Protein AF-X0GZZ3-F1 (afdb_monomer)

Organism: NCBI:txid1089457

Structure (mmCIF, N/CA/C/O backbone):
data_AF-X0GZZ3-F1
#
_entry.id   AF-X0GZZ3-F1
#
loop_
_atom_site.group_PDB
_atom_site.id
_atom_site.type_symbol
_atom_site.label_atom_id
_atom_site.label_alt_id
_atom_site.label_comp_id
_atom_site.label_asym_id
_atom_site.label_entity_id
_atom_site.label_seq_id
_atom_site.pdbx_PDB_ins_code
_atom_site.Cartn_x
_atom_site.Cartn_y
_atom_site.Cartn_z
_atom_site.occupancy
_atom_site.B_iso_or_equiv
_atom_site.auth_seq_id
_atom_site.auth_comp_id
_atom_site.auth_asym_id
_atom_site.auth_atom_id
_atom_site.pdbx_PDB_model_num
ATOM 1 N N . MET A 1 1 ? -25.537 -14.355 113.713 1.00 42.81 1 MET A N 1
ATOM 2 C CA . MET A 1 1 ? -25.534 -15.004 115.035 1.00 42.81 1 MET A CA 1
ATOM 3 C C . MET A 1 1 ? -24.75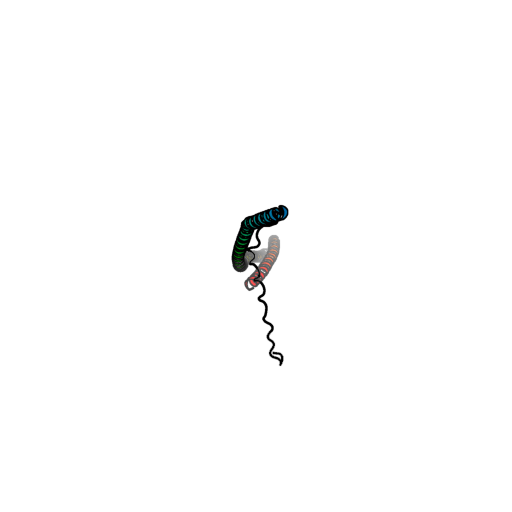0 -14.135 115.992 1.00 42.81 1 MET A C 1
ATOM 5 O O . MET A 1 1 ? -23.536 -14.033 115.887 1.00 42.81 1 MET A O 1
ATOM 9 N N . ASP A 1 2 ? -25.472 -13.486 116.880 1.00 47.78 2 ASP A N 1
ATOM 10 C CA . ASP A 1 2 ? -25.037 -12.815 118.091 1.00 47.78 2 ASP A CA 1
ATOM 11 C C . ASP A 1 2 ? -25.123 -13.797 119.275 1.00 47.78 2 ASP A C 1
ATOM 13 O O . ASP A 1 2 ? -25.958 -14.703 119.314 1.00 47.78 2 ASP A O 1
ATOM 17 N N . ARG A 1 3 ? -24.192 -13.658 120.225 1.00 54.25 3 ARG A N 1
ATOM 18 C CA . ARG A 1 3 ? -23.828 -14.652 121.258 1.00 54.25 3 ARG A CA 1
ATOM 19 C C . ARG A 1 3 ? -24.878 -14.851 122.371 1.00 54.25 3 ARG A C 1
ATOM 21 O O . ARG A 1 3 ? -24.562 -15.461 123.385 1.00 54.25 3 ARG A O 1
ATOM 28 N N . ALA A 1 4 ? -26.097 -14.344 122.187 1.00 60.41 4 ALA A N 1
ATOM 29 C CA . ALA A 1 4 ? -27.185 -14.372 123.167 1.00 60.41 4 ALA A CA 1
ATOM 30 C C . ALA A 1 4 ? -28.536 -14.851 122.598 1.00 60.41 4 ALA A C 1
ATOM 32 O O . ALA A 1 4 ? -29.562 -14.623 123.225 1.00 60.41 4 ALA A O 1
ATOM 33 N N . GLY A 1 5 ? -28.559 -15.515 121.435 1.00 61.00 5 GLY A N 1
ATOM 34 C CA . GLY A 1 5 ? -29.672 -16.398 121.048 1.00 61.00 5 GLY A CA 1
ATOM 35 C C . GLY A 1 5 ? -31.087 -15.795 121.021 1.00 61.00 5 GLY A C 1
ATOM 36 O O . GLY A 1 5 ? -32.052 -16.552 12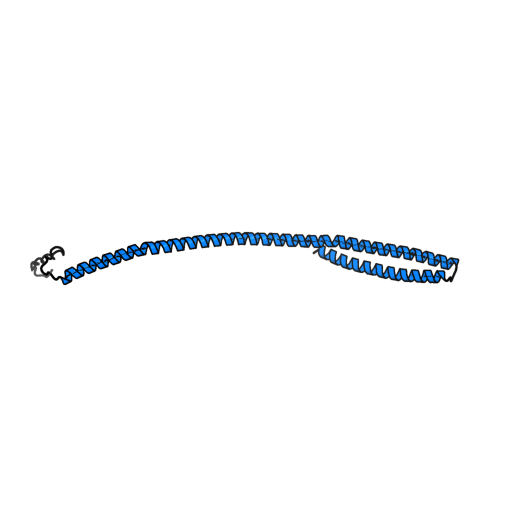1.085 1.00 61.00 5 GLY A O 1
ATOM 37 N N . ASN A 1 6 ? -31.243 -14.473 120.904 1.00 53.16 6 ASN A N 1
ATOM 38 C CA . ASN A 1 6 ? -32.553 -13.828 120.845 1.00 53.16 6 ASN A CA 1
ATOM 39 C C . ASN A 1 6 ? -32.989 -13.634 119.390 1.00 53.16 6 ASN A C 1
ATOM 41 O O . ASN A 1 6 ? -32.677 -12.640 118.739 1.00 53.16 6 ASN A O 1
ATOM 45 N N . THR A 1 7 ? -33.748 -14.605 118.888 1.00 57.91 7 THR A N 1
ATOM 46 C CA . THR A 1 7 ? -34.426 -14.515 117.591 1.00 57.91 7 THR A CA 1
ATOM 47 C C . THR A 1 7 ? -35.695 -13.679 117.769 1.00 57.91 7 THR A C 1
ATOM 49 O O . THR A 1 7 ? -36.705 -14.183 118.256 1.00 57.91 7 THR A O 1
ATOM 52 N N . LEU A 1 8 ? -35.669 -12.394 117.405 1.00 60.94 8 LEU A N 1
ATOM 53 C CA . LEU A 1 8 ? -36.906 -11.622 117.246 1.00 60.94 8 LEU A CA 1
ATOM 54 C C . LEU A 1 8 ? -37.687 -12.209 116.054 1.00 60.94 8 LEU A C 1
ATOM 56 O O . LEU A 1 8 ? -37.119 -12.295 114.961 1.00 60.94 8 LEU A O 1
ATOM 60 N N . PRO A 1 9 ? -38.957 -12.628 116.213 1.00 61.19 9 PRO A N 1
ATOM 61 C CA . PRO A 1 9 ? -39.733 -13.152 115.099 1.00 61.19 9 PRO A CA 1
ATOM 62 C C . PRO A 1 9 ? -39.933 -12.053 114.054 1.00 61.19 9 PRO A C 1
ATOM 64 O O . PRO A 1 9 ? -40.498 -10.991 114.328 1.00 61.19 9 PRO A O 1
ATOM 67 N N . ILE A 1 10 ? -39.447 -12.326 112.844 1.00 59.44 10 ILE A N 1
ATOM 68 C CA . ILE A 1 10 ? -39.708 -11.545 111.639 1.00 59.44 10 ILE A CA 1
ATOM 69 C C . ILE A 1 10 ? -41.228 -11.515 111.468 1.00 59.44 10 ILE A C 1
ATOM 71 O O . ILE A 1 10 ? -41.834 -12.524 111.116 1.00 59.44 10 ILE A O 1
ATOM 75 N N . ARG A 1 11 ? -41.865 -10.372 111.745 1.00 57.09 11 ARG A N 1
ATOM 76 C CA . ARG A 1 11 ? -43.251 -10.165 111.322 1.00 57.09 11 ARG A CA 1
ATOM 77 C C . ARG A 1 11 ? -43.266 -10.248 109.802 1.00 57.09 11 ARG A C 1
ATOM 79 O O . ARG A 1 11 ? -42.542 -9.503 109.139 1.00 57.09 11 ARG A O 1
ATOM 86 N N . GLU A 1 12 ? -44.054 -11.180 109.277 1.00 53.66 12 GLU A N 1
ATOM 87 C CA . GLU A 1 12 ? -44.289 -11.336 107.848 1.00 53.66 12 GLU A CA 1
ATOM 88 C C . GLU A 1 12 ? -44.579 -9.970 107.217 1.00 53.66 12 GLU A C 1
ATOM 90 O O . GLU A 1 12 ? -45.452 -9.218 107.662 1.00 53.66 12 GLU A O 1
ATOM 95 N N . ARG A 1 13 ? -43.813 -9.629 106.176 1.00 59.03 13 ARG A N 1
ATOM 96 C CA . ARG A 1 13 ? -44.155 -8.507 105.303 1.00 59.03 13 ARG A CA 1
ATOM 97 C C . ARG A 1 13 ? -45.524 -8.809 104.686 1.00 59.03 13 ARG A C 1
ATOM 99 O O . ARG A 1 13 ? -45.681 -9.897 104.132 1.00 59.03 13 ARG A O 1
ATOM 106 N N . PRO A 1 14 ? -46.479 -7.863 104.704 1.00 62.91 14 PRO A N 1
ATOM 107 C CA . PRO A 1 14 ? -47.721 -8.026 103.964 1.00 62.91 14 PRO A CA 1
ATOM 108 C C . PRO A 1 14 ? -47.401 -8.326 102.492 1.00 62.91 14 PRO A C 1
ATOM 110 O O . PRO A 1 14 ? -46.508 -7.674 101.935 1.00 62.91 14 PRO A O 1
ATOM 113 N N . PRO A 1 15 ? -48.091 -9.282 10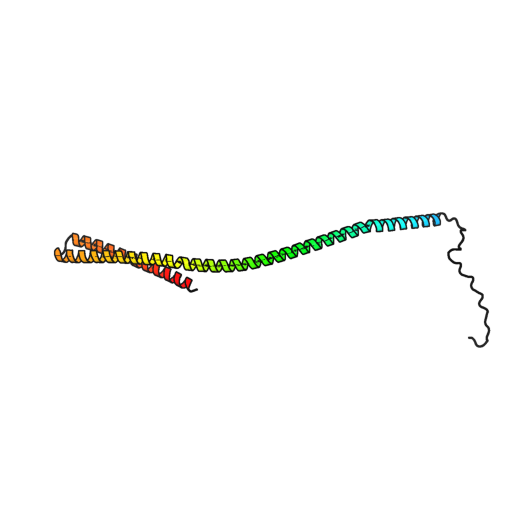1.848 1.00 66.88 15 PRO A N 1
ATOM 114 C CA . PRO A 1 15 ? -47.835 -9.603 100.455 1.00 66.88 15 PRO A CA 1
ATOM 115 C C . PRO A 1 15 ? -48.030 -8.352 99.594 1.00 66.88 15 PRO A C 1
ATOM 117 O O . PRO A 1 15 ? -49.055 -7.668 99.667 1.00 66.88 15 PRO A O 1
ATOM 120 N N . LEU A 1 16 ? -47.021 -8.045 98.776 1.00 58.38 16 LEU A N 1
ATOM 121 C CA . LEU A 1 16 ? -47.128 -7.051 97.716 1.00 58.38 16 LEU A CA 1
ATOM 122 C C . LEU A 1 16 ? -48.272 -7.485 96.799 1.00 58.38 16 LEU A C 1
ATOM 124 O O . LEU A 1 16 ? -48.159 -8.480 96.087 1.00 58.38 16 LEU A O 1
ATOM 128 N N . LYS A 1 17 ? -49.391 -6.756 96.854 1.00 52.81 17 LYS A N 1
ATOM 129 C CA . LYS A 1 17 ? -50.530 -6.977 95.961 1.00 52.81 17 LYS A CA 1
ATOM 130 C C . LYS A 1 17 ? -50.029 -6.966 94.515 1.00 52.81 17 LYS A C 1
ATOM 132 O O . LYS A 1 17 ? -49.386 -6.003 94.091 1.00 52.81 17 LYS A O 1
ATOM 137 N N . SER A 1 18 ? -50.344 -8.028 93.779 1.00 51.22 18 SER A N 1
ATOM 138 C CA . SER A 1 18 ? -50.175 -8.099 92.332 1.00 51.22 18 SER A CA 1
ATOM 139 C C . SER A 1 18 ? -50.918 -6.934 91.657 1.00 51.22 18 SER A C 1
ATOM 141 O O . SER A 1 18 ? -51.941 -6.465 92.172 1.00 51.22 18 SER A O 1
ATOM 143 N N . PRO A 1 19 ? -50.413 -6.430 90.516 1.00 56.97 19 PRO A N 1
ATOM 144 C CA . PRO A 1 19 ? -50.947 -5.233 89.862 1.00 56.97 19 PRO A CA 1
ATOM 145 C C . PRO A 1 19 ? -52.416 -5.358 89.420 1.00 56.97 19 PRO A C 1
ATOM 147 O O . PRO A 1 19 ? -53.047 -4.341 89.150 1.00 56.97 19 PRO A O 1
ATOM 150 N N . GLU A 1 20 ? -52.979 -6.566 89.403 1.00 52.75 20 GLU A N 1
ATOM 151 C CA . GLU A 1 20 ? -54.362 -6.854 89.003 1.00 52.75 20 GLU A CA 1
ATOM 152 C C . GLU A 1 20 ? -55.418 -6.560 90.083 1.00 52.75 20 GLU A C 1
ATOM 154 O O . GLU A 1 20 ? -56.589 -6.427 89.749 1.00 52.75 20 GLU A O 1
ATOM 159 N N . ASN A 1 21 ? -55.032 -6.364 91.352 1.00 48.06 21 ASN A N 1
ATOM 160 C CA . ASN A 1 21 ? -55.973 -6.131 92.464 1.00 48.06 21 ASN A CA 1
ATOM 161 C C . ASN A 1 21 ? -55.909 -4.708 93.058 1.00 48.06 21 ASN A C 1
ATOM 163 O O . ASN A 1 21 ? -56.225 -4.494 94.235 1.00 48.06 21 ASN A O 1
ATOM 167 N N . ARG A 1 22 ? -55.511 -3.704 92.263 1.00 53.00 22 ARG A N 1
ATOM 168 C CA . ARG A 1 22 ? -55.792 -2.291 92.579 1.00 53.00 22 ARG A CA 1
ATOM 169 C C . ARG A 1 22 ? -57.149 -1.922 91.993 1.00 53.00 22 ARG A C 1
ATOM 171 O O . ARG A 1 22 ? -57.237 -1.466 90.859 1.00 53.00 22 ARG A O 1
ATOM 178 N N . GLY A 1 23 ? -58.182 -2.166 92.793 1.00 44.50 23 GLY A N 1
ATOM 179 C CA . GLY A 1 23 ? -59.542 -1.737 92.510 1.00 44.50 23 GLY A CA 1
ATOM 180 C C . GLY A 1 23 ? -59.624 -0.236 92.238 1.00 44.50 23 GLY A C 1
ATOM 181 O O . GLY A 1 23 ? -58.996 0.576 92.919 1.00 44.50 23 GLY A O 1
ATOM 182 N N . ASP A 1 24 ? -60.413 0.075 91.216 1.00 52.09 24 ASP A N 1
ATOM 183 C CA . ASP A 1 24 ? -60.97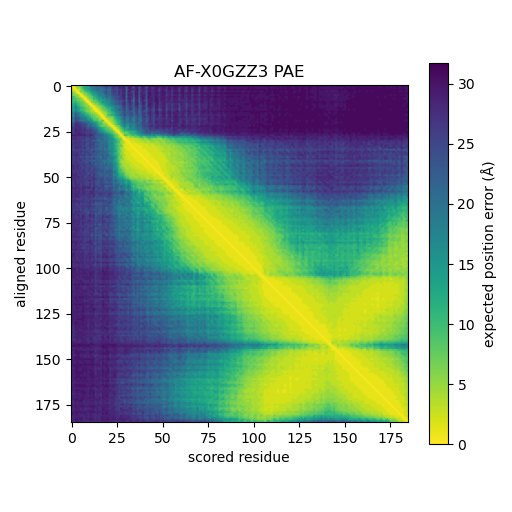3 1.377 90.888 1.00 52.09 24 ASP A CA 1
ATOM 184 C C . ASP A 1 24 ? -61.515 2.095 92.127 1.00 52.09 24 ASP A C 1
ATOM 186 O O . ASP A 1 24 ? -62.598 1.772 92.609 1.00 52.09 24 ASP A O 1
ATOM 190 N N . THR A 1 25 ? -60.821 3.124 92.611 1.00 50.53 25 THR A N 1
ATOM 191 C CA . THR A 1 25 ? -61.434 4.111 93.517 1.00 50.53 25 THR A CA 1
ATOM 192 C C . THR A 1 25 ? -60.971 5.541 93.256 1.00 50.53 25 THR A C 1
ATOM 194 O O . THR A 1 25 ? -60.958 6.352 94.173 1.00 50.53 25 THR A O 1
ATOM 197 N N . VAL A 1 26 ? -60.622 5.886 92.011 1.00 51.00 26 VAL A N 1
ATOM 198 C CA . VAL A 1 26 ? -60.655 7.281 91.537 1.00 51.00 26 VAL A CA 1
ATOM 199 C C . VAL A 1 26 ? -61.065 7.264 90.065 1.00 51.00 26 VAL A C 1
ATOM 201 O O . VAL A 1 26 ? -60.292 6.850 89.203 1.00 51.00 26 VAL A O 1
ATOM 204 N N . LYS A 1 27 ? -62.290 7.710 89.762 1.00 56.56 27 LYS A N 1
ATOM 205 C CA . LYS A 1 27 ? -62.702 8.071 88.397 1.00 56.56 27 LYS A CA 1
ATOM 206 C C . LYS A 1 27 ? -61.985 9.362 88.001 1.00 56.56 27 LYS A C 1
ATOM 208 O O . LYS A 1 27 ? -62.591 10.424 87.939 1.00 56.56 27 LYS A O 1
ATOM 213 N N . ASP A 1 28 ? -60.683 9.275 87.779 1.00 58.19 28 ASP A N 1
ATOM 214 C CA . ASP A 1 28 ? -59.904 10.377 87.236 1.00 58.19 28 ASP A CA 1
ATOM 215 C C . ASP A 1 28 ? -60.062 10.301 85.712 1.00 58.19 28 ASP A C 1
ATOM 217 O O . ASP A 1 28 ? -59.342 9.561 85.034 1.00 58.19 28 ASP A O 1
ATOM 221 N N . GLY A 1 29 ? -61.105 10.949 85.174 1.00 64.25 29 GLY A N 1
ATOM 222 C CA . GLY A 1 29 ? -61.445 10.907 83.740 1.00 64.25 29 GLY A CA 1
ATOM 223 C C . GLY A 1 29 ? -60.232 11.198 82.849 1.00 64.25 29 GLY A C 1
ATOM 224 O O . GLY A 1 29 ? -60.014 10.536 81.837 1.00 64.25 29 GLY A O 1
ATOM 225 N N . THR A 1 30 ? -59.347 12.053 83.351 1.00 73.19 30 THR A N 1
ATOM 226 C CA . THR A 1 30 ? -58.028 12.393 82.825 1.00 73.19 30 THR A CA 1
ATOM 227 C C . THR A 1 30 ? -57.112 11.183 82.593 1.00 73.19 30 THR A C 1
ATOM 229 O O . THR A 1 30 ? -56.487 11.070 81.540 1.00 73.19 30 THR A O 1
ATOM 232 N N . ILE A 1 31 ? -57.044 10.229 83.530 1.00 79.19 31 ILE A N 1
ATOM 233 C CA . ILE A 1 31 ? -56.195 9.027 83.415 1.00 79.19 31 ILE A CA 1
ATOM 234 C C . ILE A 1 31 ? -56.773 8.045 82.387 1.00 79.19 31 ILE A C 1
ATOM 236 O O . ILE A 1 31 ? -56.027 7.417 81.628 1.00 79.19 31 ILE A O 1
ATOM 240 N N . SER A 1 32 ? -58.100 7.913 82.336 1.00 81.50 32 SER A N 1
ATOM 241 C CA . SER A 1 32 ? -58.788 7.088 81.335 1.00 81.50 32 SER A CA 1
ATOM 242 C C . SER A 1 32 ? -58.574 7.632 79.918 1.00 81.50 32 SER A C 1
ATOM 244 O O . SER A 1 32 ? -58.259 6.871 78.997 1.00 81.50 32 SER A O 1
ATOM 246 N N . ASP A 1 33 ? -58.678 8.947 79.744 1.00 86.75 33 ASP A N 1
ATOM 247 C CA . ASP A 1 33 ? -58.501 9.596 78.445 1.00 86.75 33 ASP A CA 1
ATOM 248 C C . ASP A 1 33 ? -57.048 9.530 77.965 1.00 86.75 33 ASP A C 1
ATOM 250 O O . ASP A 1 33 ? -56.799 9.204 76.802 1.00 86.75 33 ASP A O 1
ATOM 254 N N . LEU A 1 34 ? -56.074 9.690 78.868 1.00 88.75 34 LEU A N 1
ATOM 255 C CA . LEU A 1 34 ? -54.657 9.474 78.559 1.00 88.75 34 LEU A CA 1
ATOM 256 C C . LEU A 1 34 ? -54.376 8.038 78.095 1.00 88.75 34 LEU A C 1
ATOM 258 O O . LEU A 1 34 ? -53.650 7.830 77.122 1.00 88.75 34 LEU A O 1
ATOM 262 N N . ARG A 1 35 ? -54.975 7.024 78.732 1.00 87.81 35 ARG A N 1
ATOM 263 C CA . ARG A 1 35 ? -54.825 5.620 78.301 1.00 87.81 35 ARG A CA 1
ATOM 264 C C . ARG A 1 35 ? -55.398 5.384 76.903 1.00 87.81 35 ARG A C 1
ATOM 266 O O . ARG A 1 35 ? -54.772 4.676 76.112 1.00 87.81 35 ARG A O 1
ATOM 273 N N . LYS A 1 36 ? -56.546 5.989 76.579 1.00 90.31 36 LYS A N 1
ATOM 274 C CA . LYS A 1 36 ? -57.133 5.934 75.229 1.00 90.31 36 LYS A CA 1
ATOM 275 C C . LYS A 1 36 ? -56.233 6.608 74.196 1.00 90.31 36 LYS A C 1
ATOM 277 O O . LYS A 1 36 ? -55.953 5.999 73.166 1.00 90.31 36 LYS A O 1
ATOM 282 N N . GLN A 1 37 ? -55.711 7.796 74.498 1.00 93.00 37 GLN A N 1
ATOM 283 C CA . GLN A 1 37 ? -54.774 8.501 73.619 1.00 93.00 37 GLN A CA 1
ATOM 284 C C . GLN A 1 37 ? -53.491 7.695 73.384 1.00 93.00 37 GLN A C 1
ATOM 286 O O . GLN A 1 37 ? -53.054 7.561 72.244 1.00 93.00 37 GLN A O 1
ATOM 291 N N . ILE A 1 38 ? -52.916 7.084 74.426 1.00 92.06 38 ILE A N 1
ATOM 292 C CA . ILE A 1 38 ? -51.737 6.211 74.299 1.00 92.06 38 ILE A CA 1
ATOM 293 C C . ILE A 1 38 ? -52.041 5.007 73.401 1.00 92.06 38 ILE A C 1
ATOM 295 O O . ILE A 1 38 ? -51.212 4.627 72.570 1.00 92.06 38 ILE A O 1
ATOM 299 N N . LEU A 1 39 ? -53.215 4.392 73.556 1.00 93.94 39 LEU A N 1
ATOM 300 C CA . LEU A 1 39 ? -53.622 3.257 72.730 1.00 93.94 39 LEU A CA 1
ATOM 301 C C . LEU A 1 39 ? -53.783 3.667 71.260 1.00 93.94 39 LEU A C 1
ATOM 303 O O . LEU A 1 39 ? -53.343 2.948 70.362 1.00 93.94 39 LEU A O 1
ATOM 307 N N . GLU A 1 40 ? -54.384 4.827 71.013 1.00 94.06 40 GLU A N 1
ATOM 308 C CA . GLU A 1 40 ? -54.594 5.353 69.669 1.00 94.06 40 GLU A CA 1
ATOM 309 C C . GLU A 1 40 ? -53.277 5.765 68.998 1.00 94.06 40 GLU A C 1
ATOM 311 O O . GLU A 1 40 ? -53.036 5.402 67.846 1.00 94.06 40 GLU A O 1
ATOM 316 N N . LEU A 1 41 ? -52.369 6.411 69.736 1.00 93.62 41 LEU A N 1
ATOM 317 C CA . LEU A 1 41 ? -51.016 6.727 69.269 1.00 93.62 41 LEU A CA 1
ATOM 318 C C . LEU A 1 41 ? -50.235 5.460 68.907 1.00 93.62 41 LEU A C 1
ATOM 320 O O . LEU A 1 41 ? -49.640 5.398 67.832 1.00 93.62 41 LEU A O 1
ATOM 324 N N . LYS A 1 42 ? -50.290 4.412 69.741 1.00 93.12 42 LYS A N 1
ATOM 325 C CA . LYS A 1 42 ? -49.662 3.115 69.432 1.00 93.12 42 LYS A CA 1
ATOM 326 C C . LYS A 1 42 ? -50.234 2.480 68.164 1.00 93.12 42 LYS A C 1
ATOM 328 O O . LYS A 1 42 ? -49.473 1.913 67.382 1.00 93.12 42 LYS A O 1
ATOM 333 N N . LYS A 1 43 ? -51.552 2.568 67.947 1.00 93.50 43 LYS A N 1
ATOM 334 C CA . LYS A 1 43 ? -52.189 2.073 66.715 1.00 93.50 43 LYS A CA 1
ATOM 335 C C . LYS A 1 43 ? -51.708 2.843 65.487 1.00 93.50 43 LYS A C 1
ATOM 337 O O . LYS A 1 43 ? -51.315 2.211 64.512 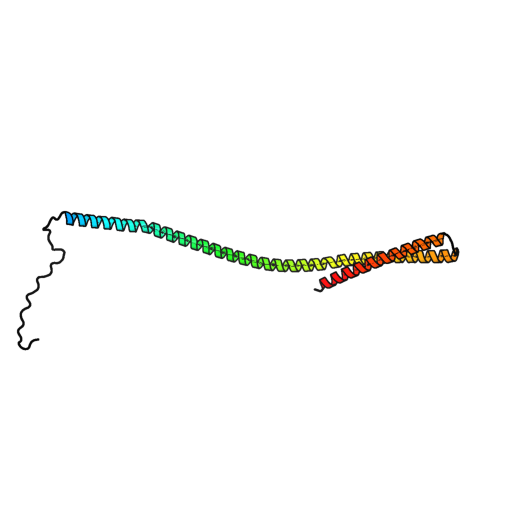1.00 93.50 43 LYS A O 1
ATOM 342 N N . ARG A 1 44 ? -51.678 4.180 65.548 1.00 93.12 44 ARG A N 1
ATOM 343 C CA . ARG A 1 44 ? -51.189 5.028 64.446 1.00 93.12 44 ARG A CA 1
ATOM 344 C C . ARG A 1 44 ? -49.724 4.746 64.117 1.00 93.12 44 ARG A C 1
ATOM 346 O O . ARG A 1 44 ? -49.378 4.649 62.947 1.00 93.12 44 ARG A O 1
ATOM 353 N N . LEU A 1 45 ? -48.885 4.550 65.134 1.00 91.69 45 LEU A N 1
ATOM 354 C CA . LEU A 1 45 ? -47.462 4.268 64.946 1.00 91.69 45 LEU A CA 1
ATOM 355 C C . LEU A 1 45 ? -47.236 2.913 64.257 1.00 91.69 45 LEU A C 1
ATOM 357 O O . LEU A 1 45 ? -46.513 2.845 63.268 1.00 91.69 45 LEU A O 1
ATOM 361 N N . LYS A 1 46 ? -47.939 1.860 64.698 1.00 90.44 46 LYS A N 1
ATOM 362 C CA . LYS A 1 46 ? -47.905 0.546 64.030 1.00 90.44 46 LYS A CA 1
ATOM 363 C C . LYS A 1 46 ? -48.421 0.606 62.594 1.00 90.44 46 LYS A C 1
ATOM 365 O O . LYS A 1 46 ? -47.833 -0.002 61.707 1.00 90.44 46 LYS A O 1
ATOM 370 N N . GLN A 1 47 ? -49.503 1.345 62.357 1.00 90.31 47 GLN A N 1
ATOM 371 C CA . GLN A 1 47 ? -50.053 1.526 61.015 1.00 90.31 47 GLN A CA 1
ATOM 372 C C . GLN A 1 47 ? -49.038 2.219 60.094 1.00 90.31 47 GLN A C 1
ATOM 374 O O . GLN A 1 47 ? -48.813 1.777 58.971 1.00 90.31 47 GLN A O 1
ATOM 379 N N . GLN A 1 48 ? -48.345 3.239 60.603 1.00 89.06 48 GLN A N 1
ATOM 380 C CA . GLN A 1 48 ? -47.310 3.950 59.861 1.00 89.06 48 GLN A CA 1
ATOM 381 C C . GLN A 1 48 ? -46.089 3.065 59.544 1.00 89.06 48 GLN A C 1
ATOM 383 O O . GLN A 1 48 ? -45.485 3.208 58.481 1.00 89.06 48 GLN A O 1
ATOM 388 N N . GLU A 1 49 ? -45.704 2.150 60.438 1.00 85.44 49 GLU A N 1
ATOM 389 C CA . GLU A 1 49 ? -44.650 1.158 60.175 1.00 85.44 49 GLU A CA 1
ATOM 390 C C . GLU A 1 49 ? -45.062 0.167 59.076 1.00 85.44 49 GLU A C 1
ATOM 392 O O . GLU A 1 49 ? -44.277 -0.100 58.161 1.00 85.44 49 GLU A O 1
ATOM 397 N N . ILE A 1 50 ? -46.310 -0.314 59.115 1.00 84.88 50 ILE A N 1
ATOM 398 C CA . ILE A 1 50 ? -46.879 -1.209 58.096 1.00 84.88 50 ILE A CA 1
ATOM 399 C C . ILE A 1 50 ? -46.921 -0.521 56.725 1.00 84.88 50 ILE A C 1
ATOM 401 O O . ILE A 1 50 ? -46.570 -1.134 55.721 1.00 84.88 50 ILE A O 1
ATOM 405 N N . GLU A 1 51 ? -47.282 0.760 56.669 1.00 87.50 51 GLU A N 1
ATOM 406 C CA . GLU A 1 51 ? -47.346 1.531 55.420 1.00 87.50 51 GLU A CA 1
ATOM 407 C C . GLU A 1 51 ? -45.965 1.837 54.816 1.00 87.50 51 GLU A C 1
ATOM 409 O O . GLU A 1 51 ? -45.830 1.952 53.595 1.00 87.50 51 GLU A O 1
ATOM 414 N N . LYS A 1 52 ? -44.914 1.936 55.640 1.00 86.94 52 LYS A N 1
ATOM 415 C CA . LYS A 1 52 ? -43.540 2.205 55.175 1.00 86.94 52 LYS A CA 1
ATOM 416 C C . LYS A 1 52 ? -42.830 0.965 54.624 1.00 86.94 52 LYS A C 1
ATOM 418 O O . LYS A 1 52 ? -41.993 1.098 53.730 1.00 86.94 52 LYS A O 1
ATOM 423 N N . LEU A 1 53 ? -43.161 -0.233 55.107 1.00 81.19 53 LEU A N 1
ATOM 424 C CA . LEU A 1 53 ? -42.538 -1.495 54.679 1.00 81.19 53 LEU A CA 1
ATOM 425 C C . LEU A 1 53 ? -42.604 -1.745 53.151 1.00 81.19 53 LEU A C 1
ATOM 427 O O . LEU A 1 53 ? -41.557 -2.033 52.561 1.00 81.19 53 LEU A O 1
ATOM 431 N N . PRO A 1 54 ? -43.754 -1.569 52.465 1.00 81.88 54 PRO A N 1
ATOM 432 C CA . PRO A 1 54 ? -43.853 -1.727 51.013 1.00 81.88 54 PRO A CA 1
ATOM 433 C C . PRO A 1 54 ? -42.943 -0.780 50.225 1.00 81.88 54 PRO A C 1
ATOM 435 O O . PRO A 1 54 ? -42.375 -1.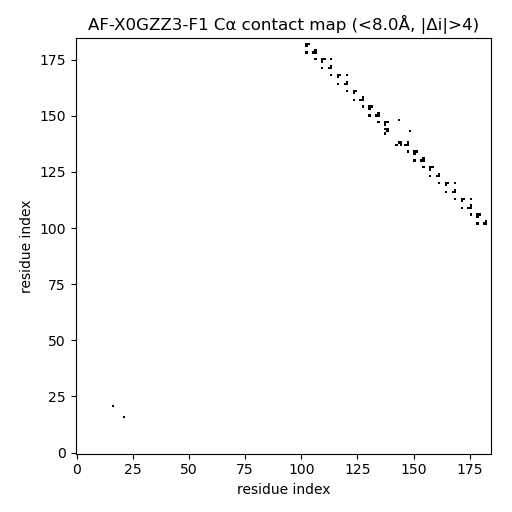177 49.208 1.00 81.88 54 PRO A O 1
ATOM 438 N N . LEU A 1 55 ? -42.782 0.465 50.688 1.00 79.12 55 LEU A N 1
ATOM 439 C CA . LEU A 1 55 ? -41.898 1.453 50.059 1.00 79.12 55 LEU A CA 1
ATOM 440 C C . LEU A 1 55 ? -40.428 1.039 50.182 1.00 79.12 55 LEU A C 1
ATOM 442 O O . LEU A 1 55 ? -39.685 1.114 49.202 1.00 79.12 55 LEU A O 1
ATOM 446 N N . CYS A 1 56 ? -40.018 0.556 51.358 1.00 75.75 56 CYS A N 1
ATOM 447 C CA . CYS A 1 56 ? -38.669 0.038 51.584 1.00 75.75 56 CYS A CA 1
ATOM 448 C C . CYS A 1 56 ? -38.376 -1.183 50.698 1.00 75.75 56 CYS A C 1
ATOM 450 O O . CYS A 1 56 ? -37.322 -1.250 50.065 1.00 75.75 56 CYS A O 1
ATOM 452 N N . MET A 1 57 ? -39.330 -2.114 50.587 1.00 81.06 57 MET A N 1
ATOM 453 C CA . MET A 1 57 ? -39.205 -3.288 49.719 1.00 81.06 57 MET A CA 1
ATOM 454 C C . MET A 1 57 ? -39.139 -2.923 48.231 1.00 81.06 57 MET A C 1
ATOM 456 O O . MET A 1 57 ? -38.294 -3.457 47.514 1.00 81.06 57 MET A O 1
ATOM 460 N N . ARG A 1 58 ? -39.984 -1.996 47.755 1.00 82.94 58 ARG A N 1
ATOM 461 C CA . ARG A 1 58 ? -39.950 -1.534 46.353 1.00 82.94 58 ARG A CA 1
ATOM 462 C C . ARG A 1 58 ? -38.596 -0.931 45.990 1.00 82.94 58 ARG A C 1
ATOM 464 O O . ARG A 1 58 ? -38.005 -1.348 44.999 1.00 82.94 58 ARG A O 1
ATOM 471 N N . ARG A 1 59 ? -38.065 -0.039 46.834 1.00 80.50 59 ARG A N 1
ATOM 472 C CA . ARG A 1 59 ? -36.732 0.555 46.634 1.00 80.50 59 ARG A CA 1
ATOM 473 C C . ARG A 1 59 ? -35.629 -0.504 46.603 1.00 80.50 59 ARG A C 1
ATOM 475 O O . ARG A 1 59 ? -34.736 -0.428 45.768 1.00 80.50 59 ARG A O 1
ATOM 482 N N . SER A 1 60 ? -35.695 -1.507 47.480 1.00 85.31 60 SER A N 1
ATOM 483 C CA . SER A 1 60 ? -34.720 -2.604 47.492 1.00 85.31 60 SER A CA 1
ATOM 484 C C . SER A 1 60 ? -34.750 -3.417 46.190 1.00 85.31 60 SER A C 1
ATOM 486 O O . SER A 1 60 ? -33.698 -3.675 45.603 1.00 85.31 60 SER A O 1
ATOM 488 N N . ASN A 1 61 ? -35.945 -3.735 45.684 1.00 89.19 61 ASN A N 1
ATOM 489 C CA . ASN A 1 61 ? -36.109 -4.447 44.417 1.00 89.19 61 ASN A CA 1
ATOM 490 C C . ASN A 1 61 ? -35.588 -3.626 43.227 1.00 89.19 61 ASN A C 1
ATOM 492 O O . ASN A 1 61 ? -34.868 -4.160 42.384 1.00 89.19 61 ASN A O 1
ATOM 496 N N . GLU A 1 62 ? -35.898 -2.328 43.167 1.00 90.06 62 GLU A N 1
ATOM 497 C CA . GLU A 1 62 ? -35.397 -1.414 42.129 1.00 90.06 62 GLU A CA 1
ATOM 498 C C . GLU A 1 62 ? -33.866 -1.362 42.111 1.00 90.06 62 GLU A C 1
ATOM 500 O O . GLU A 1 62 ? -33.252 -1.547 41.059 1.00 90.06 62 GLU A O 1
ATOM 505 N N . VAL A 1 63 ? -33.235 -1.203 43.278 1.00 90.50 63 VAL A N 1
ATOM 506 C CA . VAL A 1 63 ? -31.770 -1.211 43.403 1.00 90.50 63 VAL A CA 1
ATOM 507 C C . VAL A 1 63 ? -31.186 -2.545 42.931 1.00 9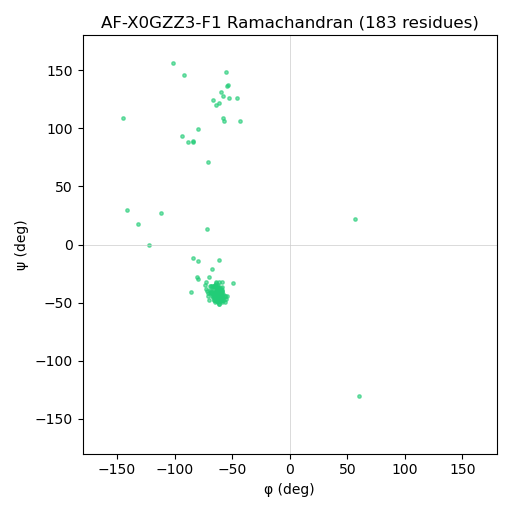0.50 63 VAL A C 1
ATOM 509 O O . VAL A 1 63 ? -30.192 -2.564 42.202 1.00 90.50 63 VAL A O 1
ATOM 512 N N . GLN A 1 64 ? -31.818 -3.670 43.273 1.00 93.19 64 GLN A N 1
ATOM 513 C CA . GLN A 1 64 ? -31.364 -4.987 42.830 1.00 93.19 64 GLN A CA 1
ATOM 514 C C . GLN A 1 64 ? -31.487 -5.162 41.306 1.00 93.19 64 GLN A C 1
ATOM 516 O O . GLN A 1 64 ? -30.605 -5.755 40.677 1.00 93.19 64 GLN A O 1
ATOM 521 N N . HIS A 1 65 ? -32.556 -4.644 40.697 1.00 93.12 65 HIS A N 1
ATOM 522 C CA . HIS A 1 65 ? -32.727 -4.642 39.245 1.00 93.12 65 HIS A CA 1
ATOM 523 C C . HIS A 1 65 ? -31.663 -3.793 38.548 1.00 93.12 65 HIS A C 1
ATOM 525 O O . HIS A 1 65 ? -31.063 -4.262 37.578 1.00 93.12 65 HIS A O 1
ATOM 531 N N . LEU A 1 66 ? -31.382 -2.596 39.065 1.00 94.44 66 LEU A N 1
ATOM 532 C CA . LEU A 1 66 ? -30.340 -1.716 38.534 1.00 94.44 66 LEU A CA 1
ATOM 533 C C . LEU A 1 66 ? -28.958 -2.366 38.623 1.00 94.44 66 LEU A C 1
ATOM 535 O O . LEU A 1 66 ? -28.219 -2.358 37.642 1.00 94.44 66 LEU A O 1
ATOM 539 N N . TYR A 1 67 ? -28.636 -3.006 39.749 1.00 94.94 67 TYR A N 1
ATOM 540 C CA . TYR A 1 67 ? -27.373 -3.725 39.907 1.00 94.94 67 TYR A CA 1
ATOM 541 C C . TYR A 1 67 ? -27.228 -4.866 38.887 1.00 94.94 67 TYR A C 1
ATOM 543 O O . TYR A 1 67 ? -26.198 -4.991 38.223 1.00 94.94 67 TYR A O 1
ATOM 551 N N . LYS A 1 68 ? -28.285 -5.667 38.691 1.00 95.81 68 LYS A N 1
ATOM 552 C CA . LYS A 1 68 ? -28.300 -6.737 37.677 1.00 95.81 68 LYS A CA 1
ATOM 553 C C . LYS A 1 68 ? -28.157 -6.186 36.256 1.00 95.81 68 LYS A C 1
ATOM 555 O O . LYS A 1 68 ? -27.458 -6.785 35.443 1.00 95.81 68 LYS A O 1
ATOM 560 N N . ALA A 1 69 ? -28.811 -5.068 35.944 1.00 95.75 69 ALA A N 1
ATOM 561 C CA . ALA A 1 69 ? -28.701 -4.421 34.639 1.00 95.75 69 ALA A CA 1
ATOM 562 C C . ALA A 1 69 ? -27.281 -3.890 34.390 1.00 95.75 69 ALA A C 1
ATOM 564 O O . ALA A 1 69 ? -26.711 -4.151 33.331 1.00 95.75 69 ALA A O 1
ATOM 565 N N . ALA A 1 70 ? -26.683 -3.231 35.386 1.00 94.94 70 ALA A N 1
ATOM 566 C CA . ALA A 1 70 ? -25.309 -2.746 35.322 1.00 94.94 70 ALA A CA 1
ATOM 567 C C . ALA A 1 70 ? -24.317 -3.898 35.102 1.00 94.94 70 ALA A C 1
ATOM 569 O O . ALA A 1 70 ? -23.498 -3.824 34.192 1.00 94.94 70 ALA A O 1
ATOM 570 N N . SER A 1 71 ? -24.455 -4.999 35.849 1.00 96.19 71 SER A N 1
ATOM 571 C CA . SER A 1 71 ? -23.617 -6.195 35.685 1.00 96.19 71 SER A CA 1
ATOM 572 C C . SER A 1 71 ? -23.730 -6.809 34.282 1.00 96.19 71 SER A C 1
ATOM 574 O O . SER A 1 71 ? -22.724 -7.143 33.661 1.00 96.19 71 SER A O 1
ATOM 576 N N . ARG A 1 72 ? -24.940 -6.892 33.714 1.00 96.56 72 ARG A N 1
ATOM 577 C CA . ARG A 1 72 ? -25.115 -7.359 32.325 1.00 96.56 72 ARG A CA 1
ATOM 578 C C . ARG A 1 72 ? -24.448 -6.422 31.320 1.00 96.56 72 ARG A C 1
ATOM 580 O O . ARG A 1 72 ? -23.830 -6.887 30.364 1.00 96.56 72 ARG A O 1
ATOM 587 N N . SER A 1 73 ? -24.563 -5.113 31.541 1.00 96.38 73 SER A N 1
ATOM 588 C CA . SER A 1 73 ? -23.932 -4.104 30.690 1.00 96.38 73 SER A CA 1
ATOM 589 C C . SER A 1 73 ? -22.407 -4.202 30.737 1.00 96.38 73 SER A C 1
ATOM 591 O O . SER A 1 73 ? -21.761 -4.096 29.694 1.00 96.38 73 SER A O 1
ATOM 593 N N . THR A 1 74 ? -21.817 -4.424 31.915 1.00 96.50 74 THR A N 1
ATOM 594 C CA . THR A 1 74 ? -20.363 -4.590 32.048 1.00 96.50 74 THR A CA 1
ATOM 595 C C . THR A 1 74 ? -19.879 -5.850 31.342 1.00 96.50 74 THR A C 1
ATOM 597 O O . THR A 1 74 ? -18.897 -5.786 30.603 1.00 96.50 74 THR A O 1
ATOM 600 N N . ASP A 1 75 ? -20.603 -6.963 31.477 1.00 97.31 75 ASP A N 1
ATOM 601 C CA . ASP A 1 75 ? -20.262 -8.217 30.799 1.00 97.31 75 ASP A CA 1
ATOM 602 C C . ASP A 1 75 ? -20.314 -8.060 29.277 1.00 97.31 75 ASP A C 1
ATOM 604 O O . ASP A 1 75 ? -19.427 -8.524 28.555 1.00 97.31 75 ASP A O 1
ATOM 608 N N . GLN A 1 76 ? -21.345 -7.379 28.772 1.00 97.69 76 GLN A N 1
ATOM 609 C CA . GLN A 1 76 ? -21.480 -7.100 27.347 1.00 97.69 76 GLN A CA 1
ATOM 610 C C . GLN A 1 76 ? -20.331 -6.224 26.844 1.00 97.69 76 GLN A C 1
ATOM 612 O O . GLN A 1 76 ? -19.726 -6.538 25.819 1.00 97.69 76 GLN A O 1
ATOM 617 N N . LEU A 1 77 ? -19.979 -5.171 27.584 1.00 97.69 77 LEU A N 1
ATOM 618 C CA . LEU A 1 77 ? -18.865 -4.295 27.236 1.00 97.69 77 LEU A CA 1
ATOM 619 C C . LEU A 1 77 ? -17.532 -5.053 27.227 1.00 97.69 77 LEU A C 1
ATOM 621 O O . LEU A 1 77 ? -16.716 -4.854 26.327 1.00 97.69 77 LEU A O 1
ATOM 625 N N . GLN A 1 78 ? -17.324 -5.974 28.168 1.00 97.88 78 GLN A N 1
ATOM 626 C CA . GLN A 1 78 ? -16.129 -6.814 28.209 1.00 97.88 78 GLN A CA 1
ATOM 627 C C . GLN A 1 78 ? -16.045 -7.764 27.005 1.00 97.88 78 GLN A C 1
ATOM 629 O O . GLN A 1 78 ? -14.967 -7.914 26.423 1.00 97.88 78 GLN A O 1
ATOM 634 N N . ARG A 1 79 ? -17.168 -8.363 26.584 1.00 97.50 79 ARG A N 1
ATOM 635 C CA . ARG A 1 79 ? -17.226 -9.187 25.362 1.00 97.50 79 ARG A CA 1
ATOM 636 C C . ARG A 1 79 ? -16.903 -8.360 24.123 1.00 97.50 79 ARG A C 1
ATOM 638 O O . ARG A 1 79 ? -16.011 -8.740 23.371 1.00 97.50 79 ARG A O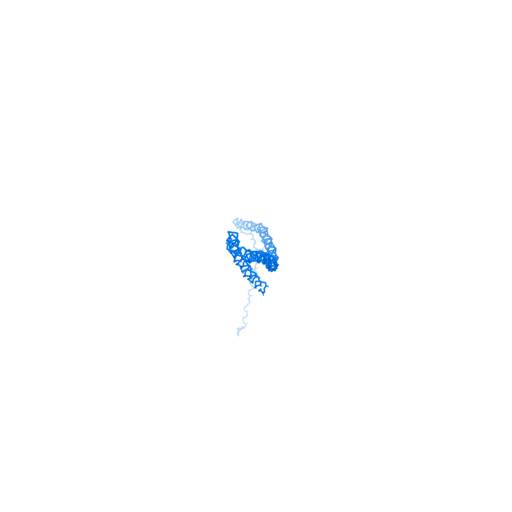 1
ATOM 645 N N . SER A 1 80 ? -17.547 -7.205 23.962 1.00 97.81 80 SER A N 1
ATOM 646 C CA . SER A 1 80 ? -17.277 -6.293 22.846 1.00 97.81 80 SER A CA 1
ATOM 647 C C . SER A 1 80 ? -15.814 -5.854 22.819 1.00 97.81 80 SER A C 1
ATOM 649 O O . SER A 1 80 ? -15.181 -5.875 21.767 1.00 97.81 80 SER A O 1
ATOM 651 N N . ARG A 1 81 ? -15.230 -5.531 23.982 1.00 98.06 81 ARG A N 1
ATOM 652 C CA . ARG A 1 81 ? -13.807 -5.184 24.099 1.00 98.06 81 ARG A CA 1
ATOM 653 C C . ARG A 1 81 ? -12.904 -6.320 23.623 1.00 98.06 81 ARG A C 1
ATOM 655 O O . ARG A 1 81 ? -11.930 -6.057 22.920 1.00 98.06 81 ARG A O 1
ATOM 662 N N . LYS A 1 82 ? -13.216 -7.571 23.976 1.00 98.06 82 LYS A N 1
ATOM 663 C CA . LYS A 1 82 ? -12.466 -8.743 23.506 1.00 98.06 82 LYS A CA 1
ATOM 664 C C . LYS A 1 82 ? -12.530 -8.867 21.981 1.00 98.06 82 LYS A C 1
ATOM 666 O O . LYS A 1 82 ? -11.482 -8.986 21.353 1.00 98.06 82 LYS A O 1
ATOM 671 N N . THR A 1 83 ? -13.719 -8.747 21.392 1.00 98.19 83 THR A N 1
ATOM 672 C CA . THR A 1 83 ? -13.900 -8.777 19.931 1.00 98.19 83 THR A CA 1
ATOM 673 C C . THR A 1 83 ? -13.114 -7.667 19.237 1.00 98.19 83 THR A C 1
ATOM 675 O O . THR A 1 83 ? -12.429 -7.920 18.252 1.00 98.19 83 THR A O 1
ATOM 678 N N . VAL A 1 84 ? -13.149 -6.438 19.761 1.00 98.19 84 VAL A N 1
ATOM 679 C CA . VAL A 1 84 ? -12.384 -5.317 19.192 1.00 98.19 84 VAL A CA 1
ATOM 680 C C . VAL A 1 84 ? -10.883 -5.607 19.216 1.00 98.19 84 VAL A C 1
ATOM 682 O O . VAL A 1 84 ? -10.207 -5.377 18.218 1.00 98.19 84 VAL A O 1
ATOM 685 N N . LEU A 1 85 ? -10.353 -6.154 20.312 1.00 97.88 85 LEU A N 1
ATOM 686 C CA . LEU A 1 85 ? -8.934 -6.514 20.401 1.00 97.88 85 LEU A CA 1
ATOM 687 C C . LEU A 1 85 ? -8.540 -7.607 19.398 1.00 97.88 85 LEU A C 1
ATOM 689 O O . LEU A 1 85 ? -7.461 -7.537 18.811 1.00 97.88 85 LEU A O 1
ATOM 693 N N . GLU A 1 86 ? -9.395 -8.606 19.190 1.00 97.69 86 GLU A N 1
ATOM 694 C CA . GLU A 1 86 ? -9.185 -9.640 18.170 1.00 97.69 86 GLU A CA 1
ATOM 695 C C . GLU A 1 86 ? -9.206 -9.036 16.759 1.00 97.69 86 GLU A C 1
ATOM 697 O O . GLU A 1 86 ? -8.286 -9.279 15.975 1.00 97.69 86 GLU A O 1
ATOM 702 N N . ASN A 1 87 ? -10.170 -8.160 16.471 1.00 98.06 87 ASN A N 1
ATOM 703 C CA . ASN A 1 87 ? -10.259 -7.456 15.193 1.00 98.06 87 ASN A CA 1
ATOM 704 C C . ASN A 1 87 ? -9.025 -6.590 14.926 1.00 98.06 87 ASN A C 1
ATOM 706 O O . ASN A 1 87 ? -8.502 -6.607 13.816 1.00 98.06 87 ASN A O 1
ATOM 710 N N . VAL A 1 88 ? -8.513 -5.876 15.933 1.00 98.06 88 VAL A N 1
ATOM 711 C CA . VAL A 1 88 ? -7.283 -5.078 15.801 1.00 98.06 88 VAL A CA 1
ATOM 712 C C . VAL A 1 88 ? -6.102 -5.959 15.394 1.00 98.06 88 VAL A C 1
ATOM 714 O O . VAL A 1 88 ? -5.371 -5.599 14.474 1.00 98.06 88 VAL A O 1
ATOM 717 N N . LYS A 1 89 ? -5.941 -7.144 16.000 1.00 97.69 89 LYS A N 1
ATOM 718 C CA . LYS A 1 89 ? -4.870 -8.086 15.625 1.00 97.69 89 LYS A CA 1
ATOM 719 C C . LYS A 1 89 ? -5.000 -8.552 14.175 1.00 97.69 89 LYS A C 1
ATOM 721 O O . LYS A 1 89 ? -4.008 -8.568 13.446 1.00 97.69 89 LYS A O 1
ATOM 726 N N . VAL A 1 90 ? -6.215 -8.910 13.754 1.00 97.75 90 VAL A N 1
ATOM 727 C CA . VAL A 1 90 ? -6.495 -9.331 12.374 1.00 97.75 90 VAL A CA 1
ATOM 728 C C . VAL A 1 90 ? -6.204 -8.193 11.395 1.00 97.75 90 VAL A C 1
ATOM 730 O O . VAL A 1 90 ? -5.521 -8.407 10.397 1.00 97.75 90 VAL A O 1
ATOM 733 N N . LEU A 1 91 ? -6.635 -6.969 11.702 1.00 97.81 91 LEU A N 1
ATOM 734 C CA . LEU A 1 91 ? -6.368 -5.792 10.876 1.00 97.81 91 LEU A CA 1
ATOM 735 C C . LEU A 1 91 ? -4.871 -5.492 10.765 1.00 97.81 91 LEU A C 1
ATOM 737 O O . LEU A 1 91 ? -4.396 -5.222 9.666 1.00 97.81 91 LEU A O 1
ATOM 741 N N . SER A 1 92 ? -4.104 -5.594 11.855 1.00 96.94 92 SER A N 1
ATOM 742 C CA . SER A 1 92 ? -2.644 -5.438 11.803 1.00 96.94 92 SER A CA 1
ATOM 743 C C . SER A 1 92 ? -1.983 -6.490 10.909 1.00 96.94 92 SER A C 1
ATOM 745 O O . SER A 1 92 ? -1.088 -6.163 10.128 1.00 96.94 92 SER A O 1
ATOM 747 N N . PHE A 1 93 ? -2.441 -7.744 10.978 1.00 97.19 93 PHE A N 1
ATOM 748 C CA . PHE A 1 93 ? -1.956 -8.811 10.103 1.00 97.19 93 PHE A CA 1
ATOM 749 C C . PHE A 1 93 ? -2.278 -8.533 8.628 1.00 97.19 93 PHE A C 1
ATOM 751 O O . PHE A 1 93 ? -1.391 -8.617 7.777 1.00 97.19 93 PHE A O 1
ATOM 758 N N . ILE A 1 94 ? -3.524 -8.155 8.328 1.00 97.31 94 ILE A N 1
ATOM 759 C CA . ILE A 1 94 ? -3.966 -7.808 6.972 1.00 97.31 94 ILE A CA 1
ATOM 760 C C . ILE A 1 94 ? -3.168 -6.618 6.442 1.00 97.31 94 ILE A C 1
ATOM 762 O O . ILE A 1 94 ? -2.659 -6.684 5.329 1.00 97.31 94 ILE A O 1
ATOM 766 N N . HIS A 1 95 ? -2.991 -5.565 7.241 1.00 96.19 95 HIS A N 1
ATOM 767 C CA . HIS A 1 95 ? -2.216 -4.389 6.856 1.00 96.19 95 HIS A CA 1
ATOM 768 C C . HIS A 1 95 ? -0.785 -4.757 6.447 1.00 96.19 95 HIS A C 1
ATOM 770 O O . HIS A 1 95 ? -0.303 -4.298 5.412 1.00 96.19 95 HIS A O 1
ATOM 776 N N . LYS A 1 96 ? -0.127 -5.637 7.216 1.00 94.56 96 LYS A N 1
ATOM 777 C CA . LYS A 1 96 ? 1.203 -6.147 6.864 1.00 94.56 96 LYS A CA 1
ATOM 778 C C . LYS A 1 96 ? 1.176 -6.893 5.526 1.00 94.56 96 LYS A C 1
ATOM 780 O O . LYS A 1 96 ? 1.974 -6.593 4.648 1.00 94.56 96 LYS A O 1
ATOM 785 N N . LYS A 1 97 ? 0.217 -7.805 5.333 1.00 93.94 97 LYS A N 1
ATOM 786 C CA . LYS A 1 97 ? 0.078 -8.570 4.082 1.00 93.94 97 LYS A CA 1
ATOM 787 C C . LYS A 1 97 ? -0.218 -7.697 2.863 1.00 93.94 97 LYS A C 1
ATOM 789 O O . LYS A 1 97 ? 0.291 -7.987 1.785 1.00 93.94 97 LYS A O 1
ATOM 794 N N . VAL A 1 98 ? -1.027 -6.652 3.022 1.00 93.50 98 VAL A N 1
ATOM 795 C CA . VAL A 1 98 ? -1.325 -5.692 1.951 1.00 93.50 98 VAL A CA 1
ATOM 796 C C . VAL A 1 98 ? -0.065 -4.919 1.576 1.00 93.50 98 VAL A C 1
ATOM 798 O O . VAL A 1 98 ? 0.285 -4.911 0.401 1.00 93.50 98 VAL A O 1
ATOM 801 N N . LYS A 1 99 ? 0.678 -4.386 2.554 1.00 89.31 99 LYS A N 1
ATOM 802 C CA . LYS A 1 99 ? 1.963 -3.718 2.294 1.00 89.31 99 LYS A CA 1
ATOM 803 C C . LYS A 1 99 ? 2.969 -4.633 1.597 1.00 89.31 99 LYS A C 1
ATOM 805 O O . LYS A 1 99 ? 3.584 -4.222 0.618 1.00 89.31 99 LYS A O 1
ATOM 810 N N . ASP A 1 100 ? 3.104 -5.878 2.052 1.00 88.56 100 ASP A N 1
ATOM 811 C CA . ASP A 1 100 ? 3.984 -6.864 1.410 1.00 88.56 100 ASP A CA 1
ATOM 812 C C . ASP A 1 100 ? 3.578 -7.101 -0.055 1.00 88.56 100 ASP A C 1
ATOM 814 O O . ASP A 1 100 ? 4.428 -7.230 -0.938 1.00 88.56 100 ASP A O 1
ATOM 818 N N . ARG A 1 101 ? 2.269 -7.149 -0.335 1.00 89.00 101 ARG A N 1
ATOM 819 C CA . ARG A 1 101 ? 1.739 -7.346 -1.688 1.00 89.00 101 ARG A CA 1
ATOM 820 C C . ARG A 1 101 ? 1.940 -6.120 -2.577 1.00 89.00 101 ARG A C 1
ATOM 822 O O . ARG A 1 101 ? 2.320 -6.295 -3.728 1.00 89.00 101 ARG A O 1
ATOM 829 N N . GLU A 1 102 ? 1.723 -4.914 -2.061 1.00 86.19 102 GLU A N 1
ATOM 830 C CA . GLU A 1 102 ? 1.979 -3.658 -2.782 1.00 86.19 102 GLU A CA 1
ATOM 831 C C . GLU A 1 102 ? 3.446 -3.555 -3.204 1.00 86.19 102 GLU A C 1
ATOM 833 O O . GLU A 1 102 ? 3.734 -3.294 -4.373 1.00 86.19 102 GLU A O 1
ATOM 838 N N . ARG A 1 103 ? 4.376 -3.857 -2.285 1.00 83.12 103 ARG A N 1
ATOM 839 C CA . ARG A 1 103 ? 5.812 -3.912 -2.597 1.00 83.12 103 ARG A CA 1
ATOM 840 C C . ARG A 1 103 ? 6.090 -4.893 -3.738 1.00 83.12 103 ARG A C 1
ATOM 842 O O . ARG A 1 103 ? 6.725 -4.523 -4.722 1.00 83.12 103 ARG A O 1
ATOM 849 N N . ARG A 1 104 ? 5.557 -6.119 -3.646 1.00 84.56 104 ARG A N 1
ATOM 850 C CA . ARG A 1 104 ? 5.721 -7.164 -4.675 1.00 84.56 104 ARG A CA 1
ATOM 851 C C . ARG A 1 104 ? 5.097 -6.808 -6.023 1.00 84.56 104 ARG A C 1
ATOM 853 O O . ARG A 1 104 ? 5.621 -7.251 -7.036 1.00 84.56 104 ARG A O 1
ATOM 860 N N . SER A 1 105 ? 4.003 -6.048 -6.045 1.00 86.31 105 SER A N 1
ATOM 861 C CA . SER A 1 105 ? 3.319 -5.657 -7.286 1.00 86.31 105 SER A CA 1
ATOM 862 C C . SER A 1 105 ? 4.092 -4.598 -8.070 1.00 86.31 105 SER A C 1
ATOM 864 O O . SER A 1 105 ? 4.116 -4.638 -9.293 1.00 86.31 105 SER A O 1
ATOM 866 N N . LYS A 1 106 ? 4.765 -3.675 -7.376 1.00 86.81 106 LYS A N 1
ATOM 867 C CA . LYS A 1 106 ? 5.449 -2.540 -8.010 1.00 86.81 106 LYS A CA 1
ATOM 868 C C . LYS A 1 106 ? 6.724 -2.937 -8.763 1.00 86.81 106 LYS A C 1
ATOM 870 O O . LYS A 1 106 ? 7.075 -2.326 -9.766 1.00 86.81 106 LYS A O 1
ATOM 875 N N . TYR A 1 107 ? 7.427 -3.964 -8.287 1.00 88.31 107 TYR A N 1
ATOM 876 C CA . TYR A 1 107 ? 8.674 -4.430 -8.900 1.00 88.31 107 TYR A CA 1
ATOM 877 C C . TYR A 1 107 ? 8.527 -4.924 -10.352 1.00 88.31 107 TYR A C 1
ATOM 879 O O . TYR A 1 107 ? 9.274 -4.442 -11.202 1.00 88.31 107 TYR A O 1
ATOM 887 N N . PRO A 1 108 ? 7.594 -5.838 -10.696 1.00 89.69 108 PRO A N 1
ATOM 888 C CA . PRO A 1 108 ? 7.436 -6.293 -12.077 1.00 89.69 108 PRO A CA 1
ATOM 889 C C . PRO A 1 108 ? 7.031 -5.165 -13.036 1.00 89.69 108 PRO A C 1
ATOM 891 O O . PRO A 1 108 ? 7.509 -5.155 -14.165 1.00 89.69 108 PRO A O 1
ATOM 894 N N . GLU A 1 109 ? 6.227 -4.195 -12.591 1.00 91.06 109 GLU A N 1
ATOM 895 C CA . GLU A 1 109 ? 5.869 -3.012 -13.390 1.00 91.06 109 GLU A CA 1
ATOM 896 C C . GLU A 1 109 ? 7.102 -2.152 -13.708 1.00 91.06 109 GLU A C 1
ATOM 898 O O . GLU A 1 109 ? 7.354 -1.821 -14.865 1.00 91.06 109 GLU A O 1
ATOM 903 N N . LEU A 1 110 ? 7.924 -1.851 -12.696 1.00 92.44 110 LEU A N 1
ATOM 904 C CA . LEU A 1 110 ? 9.178 -1.113 -12.885 1.00 92.44 110 LEU A CA 1
ATOM 905 C C . LEU A 1 110 ? 10.167 -1.878 -13.769 1.00 92.44 110 LEU A C 1
ATOM 907 O O . LEU A 1 110 ? 10.835 -1.284 -14.615 1.00 92.44 110 LEU A O 1
ATOM 911 N N . LYS A 1 111 ? 10.242 -3.201 -13.605 1.00 92.75 111 LYS A N 1
ATOM 912 C CA . LYS A 1 111 ? 11.099 -4.063 -14.420 1.00 92.75 111 LYS A CA 1
ATOM 913 C C . LYS A 1 111 ? 10.669 -4.072 -15.884 1.00 92.75 111 LYS A C 1
ATOM 915 O O . LYS A 1 111 ? 11.531 -3.989 -16.754 1.00 92.75 111 LYS A O 1
ATOM 920 N N . ALA A 1 112 ? 9.366 -4.130 -16.155 1.00 94.12 112 ALA A N 1
ATOM 921 C CA . ALA A 1 112 ? 8.833 -4.025 -17.509 1.00 94.12 112 ALA A CA 1
ATOM 922 C C . ALA A 1 112 ? 9.179 -2.666 -18.142 1.00 94.12 112 ALA A C 1
ATOM 924 O O . ALA A 1 112 ? 9.737 -2.639 -19.235 1.00 94.12 112 ALA A O 1
ATOM 925 N N . ALA A 1 113 ? 8.963 -1.562 -17.420 1.00 94.00 113 ALA A N 1
ATOM 926 C CA . ALA A 1 113 ? 9.284 -0.219 -17.906 1.00 94.00 113 ALA A CA 1
ATOM 927 C C . ALA A 1 113 ? 10.790 -0.014 -18.177 1.00 94.00 113 ALA A C 1
ATOM 929 O O . ALA A 1 113 ? 11.166 0.634 -19.151 1.00 94.00 113 ALA A O 1
ATOM 930 N N . MET A 1 114 ? 11.678 -0.575 -17.346 1.00 95.75 114 MET A N 1
ATOM 931 C CA . MET A 1 114 ? 13.123 -0.539 -17.614 1.00 95.75 114 MET A CA 1
ATOM 932 C C . MET A 1 114 ? 13.478 -1.336 -18.877 1.00 95.75 114 MET A C 1
ATOM 934 O O . MET A 1 114 ? 14.294 -0.884 -19.677 1.00 95.75 114 MET A O 1
ATOM 938 N N . LEU A 1 115 ? 12.885 -2.519 -19.064 1.00 96.00 115 LEU A N 1
ATOM 939 C CA . LEU A 1 115 ? 13.127 -3.335 -20.256 1.00 96.00 115 LEU A CA 1
ATOM 940 C C . LEU A 1 115 ? 12.652 -2.640 -21.536 1.00 96.00 115 LEU A C 1
ATOM 942 O O . LEU A 1 115 ? 13.352 -2.712 -22.542 1.00 96.00 115 LEU A O 1
ATOM 946 N N . GLU A 1 116 ? 11.523 -1.937 -21.486 1.00 96.56 116 GLU A N 1
ATOM 947 C CA . GLU A 1 116 ? 11.020 -1.118 -22.594 1.00 96.56 116 GLU A CA 1
ATOM 948 C C . GLU A 1 116 ? 12.026 -0.022 -22.975 1.00 96.56 116 GLU A C 1
ATOM 950 O O . GLU A 1 116 ? 12.457 0.041 -24.121 1.00 96.56 116 GLU A O 1
ATOM 955 N N . ARG A 1 117 ? 12.552 0.727 -21.997 1.00 95.81 117 ARG A N 1
ATOM 956 C CA . ARG A 1 117 ? 13.592 1.744 -22.251 1.00 95.81 117 ARG A CA 1
ATOM 957 C C . ARG A 1 117 ? 14.889 1.163 -22.810 1.00 95.81 117 ARG A C 1
ATOM 959 O O . ARG A 1 117 ? 15.535 1.782 -23.651 1.00 95.81 117 ARG A O 1
ATOM 966 N N . LYS A 1 118 ? 15.296 -0.027 -22.350 1.00 96.56 118 LYS A N 1
ATOM 967 C CA . LYS A 1 118 ? 16.466 -0.729 -22.908 1.00 96.56 118 LYS A CA 1
ATOM 968 C C . LYS A 1 118 ? 16.232 -1.140 -24.359 1.00 96.56 118 LYS A C 1
ATOM 970 O O . LYS A 1 118 ? 17.170 -1.115 -25.154 1.00 96.56 118 LYS A O 1
ATOM 975 N N . LEU A 1 119 ? 15.001 -1.513 -24.699 1.00 97.31 119 LEU A N 1
ATOM 976 C CA . LEU A 1 119 ? 14.611 -1.833 -26.065 1.00 97.31 119 LEU A CA 1
ATOM 977 C C . LEU A 1 119 ? 14.606 -0.577 -26.947 1.00 97.31 119 LEU A C 1
ATOM 979 O O . LEU A 1 119 ? 15.139 -0.631 -28.053 1.00 97.31 119 LEU A O 1
ATOM 983 N N . ASP A 1 120 ? 14.110 0.552 -26.440 1.00 94.94 120 ASP A N 1
ATOM 984 C CA . ASP A 1 120 ? 14.176 1.844 -27.132 1.00 94.94 120 ASP A CA 1
ATOM 985 C C . ASP A 1 120 ? 15.624 2.248 -27.418 1.00 94.94 120 ASP A C 1
ATOM 987 O O . ASP A 1 120 ? 15.974 2.517 -28.565 1.00 94.94 120 ASP A O 1
ATOM 991 N N . LEU A 1 121 ? 16.502 2.187 -26.411 1.00 96.75 121 LEU A N 1
ATOM 992 C CA . LEU A 1 121 ? 17.932 2.449 -26.585 1.00 96.75 121 LEU A CA 1
ATOM 993 C C . LEU A 1 121 ? 18.557 1.532 -27.648 1.00 96.75 121 LEU A C 1
ATOM 995 O O . LEU A 1 121 ? 19.318 1.996 -28.495 1.00 96.75 121 LEU A O 1
ATOM 999 N N . ALA A 1 122 ? 18.231 0.237 -27.635 1.00 97.19 122 ALA A N 1
ATOM 1000 C CA . ALA A 1 122 ? 18.736 -0.711 -28.626 1.00 97.19 122 ALA A CA 1
ATOM 1001 C C . ALA A 1 122 ? 18.259 -0.388 -30.054 1.00 97.19 122 ALA A C 1
ATOM 1003 O O . ALA A 1 122 ? 18.997 -0.629 -31.013 1.00 97.19 122 ALA A O 1
ATOM 1004 N N . ASN A 1 123 ? 17.050 0.158 -30.207 1.00 95.38 123 ASN A N 1
ATOM 1005 C CA . ASN A 1 123 ? 16.541 0.616 -31.498 1.00 95.38 123 ASN A CA 1
ATOM 1006 C C . ASN A 1 123 ? 17.287 1.870 -31.972 1.00 95.38 123 ASN A C 1
ATOM 1008 O O . ASN A 1 123 ? 17.794 1.870 -33.090 1.00 95.38 123 ASN A O 1
ATOM 1012 N N . VAL A 1 124 ? 17.463 2.876 -31.108 1.00 94.81 124 VAL A N 1
ATOM 1013 C CA . VAL A 1 124 ? 18.208 4.100 -31.458 1.00 94.81 124 VAL A CA 1
ATOM 1014 C C . VAL A 1 124 ? 19.662 3.776 -31.831 1.00 94.81 124 VAL A C 1
ATOM 1016 O O . VAL A 1 124 ? 20.184 4.285 -32.822 1.00 94.81 124 VAL A O 1
ATOM 1019 N N . LEU A 1 125 ? 20.320 2.873 -31.094 1.00 95.25 125 LEU A N 1
ATOM 1020 C CA . LEU A 1 125 ? 21.676 2.418 -31.429 1.00 95.25 125 LEU A CA 1
ATOM 1021 C C . LEU A 1 125 ? 21.733 1.754 -32.809 1.00 95.25 125 LEU A C 1
ATOM 1023 O O . LEU A 1 125 ? 22.658 2.008 -33.579 1.00 95.25 125 LEU A O 1
ATOM 1027 N N . ARG A 1 126 ? 20.729 0.940 -33.153 1.00 95.94 126 ARG A N 1
ATOM 1028 C CA . ARG A 1 126 ? 20.635 0.306 -34.473 1.00 95.94 126 ARG A CA 1
ATOM 1029 C C . ARG A 1 126 ? 20.487 1.337 -35.590 1.00 95.94 126 ARG A C 1
ATOM 1031 O O . ARG A 1 126 ? 21.110 1.172 -36.640 1.00 95.94 126 ARG A O 1
ATOM 1038 N N . ASP A 1 127 ? 19.675 2.364 -35.382 1.00 94.00 127 ASP A N 1
ATOM 1039 C CA . ASP A 1 127 ? 19.458 3.425 -36.368 1.00 94.00 127 ASP A CA 1
ATOM 1040 C C . ASP A 1 127 ? 20.723 4.281 -36.534 1.00 94.00 127 ASP A C 1
ATOM 1042 O O . ASP A 1 127 ? 21.148 4.562 -37.658 1.00 94.00 127 ASP A O 1
ATOM 1046 N N . SER A 1 128 ? 21.416 4.580 -35.432 1.00 94.12 128 SER A N 1
ATOM 1047 C CA . SER A 1 128 ? 22.729 5.234 -35.448 1.00 94.12 128 SER A CA 1
ATOM 1048 C C . SER A 1 128 ? 23.782 4.418 -36.207 1.00 94.12 128 SER A C 1
ATOM 1050 O O . SER A 1 128 ? 24.525 4.972 -37.019 1.00 94.12 128 SER A O 1
ATOM 1052 N N . ASP A 1 129 ? 23.839 3.098 -36.007 1.00 94.88 129 ASP A N 1
ATOM 1053 C CA . ASP A 1 129 ? 24.754 2.219 -36.747 1.00 94.88 129 ASP A CA 1
ATOM 1054 C C . ASP A 1 129 ? 24.468 2.228 -38.256 1.00 94.88 129 ASP A C 1
ATOM 1056 O O . ASP A 1 129 ? 25.390 2.167 -39.076 1.00 94.88 129 ASP A O 1
ATOM 1060 N N . GLN A 1 130 ? 23.193 2.307 -38.651 1.00 94.62 130 GLN A N 1
ATOM 1061 C CA . GLN A 1 130 ? 22.813 2.453 -40.057 1.00 94.62 130 GLN A CA 1
ATOM 1062 C C . GLN A 1 130 ? 23.250 3.810 -40.615 1.00 94.62 130 GLN A C 1
ATOM 1064 O O . GLN A 1 130 ? 23.848 3.854 -41.691 1.00 94.62 130 GLN A O 1
ATOM 1069 N N . LEU A 1 131 ? 23.028 4.900 -39.876 1.00 93.31 131 LEU A N 1
ATOM 1070 C CA . LEU A 1 131 ? 23.483 6.240 -40.258 1.00 93.31 131 LEU A CA 1
ATOM 1071 C C . LEU A 1 131 ? 25.007 6.309 -40.398 1.00 93.31 131 LEU A C 1
ATOM 1073 O O . LEU A 1 131 ? 25.509 6.926 -41.337 1.00 93.31 131 LEU A O 1
ATOM 1077 N N . HIS A 1 132 ? 25.748 5.631 -39.518 1.00 93.00 132 HIS A N 1
ATOM 1078 C CA . HIS A 1 132 ? 27.202 5.531 -39.606 1.00 93.00 132 HIS A CA 1
ATOM 1079 C C . HIS A 1 132 ? 27.647 4.859 -40.912 1.00 93.00 132 HIS A C 1
ATOM 1081 O O . HIS A 1 132 ? 28.461 5.411 -41.649 1.00 93.00 132 HIS A O 1
ATOM 1087 N N . LYS A 1 133 ? 27.033 3.723 -41.264 1.00 94.44 133 LYS A N 1
ATOM 1088 C CA . LYS A 1 133 ? 27.307 3.025 -42.533 1.00 94.44 133 LYS A CA 1
ATOM 1089 C C . LYS A 1 133 ? 26.964 3.881 -43.753 1.00 94.44 133 LYS A C 1
ATOM 1091 O O . LYS A 1 133 ? 27.723 3.896 -44.721 1.00 94.44 133 LYS A O 1
ATOM 1096 N N . CYS A 1 134 ? 25.840 4.599 -43.715 1.00 92.88 134 CYS A N 1
ATOM 1097 C CA . CYS A 1 134 ? 25.444 5.526 -44.776 1.00 92.88 134 CYS A CA 1
ATOM 1098 C C . CYS A 1 134 ? 26.463 6.658 -44.945 1.00 92.88 134 CYS A C 1
ATOM 1100 O O . CYS A 1 134 ? 26.805 7.005 -46.075 1.00 92.88 134 CYS A O 1
ATOM 1102 N N . TYR A 1 135 ? 26.964 7.204 -43.835 1.00 94.12 135 TYR A N 1
ATOM 1103 C CA . TYR A 1 135 ? 27.991 8.240 -43.842 1.00 94.12 135 TYR A CA 1
ATOM 1104 C C . TYR A 1 135 ? 29.281 7.739 -44.497 1.00 94.12 135 TYR A C 1
ATOM 1106 O O . TYR A 1 135 ? 29.778 8.377 -45.423 1.00 94.12 135 TYR A O 1
ATOM 1114 N N . ASP A 1 136 ? 29.792 6.583 -44.067 1.00 94.19 136 ASP A N 1
ATOM 1115 C CA . ASP A 1 136 ? 31.036 6.017 -44.598 1.00 94.19 136 ASP A CA 1
ATOM 1116 C C . ASP A 1 136 ? 30.923 5.709 -46.094 1.00 94.19 136 ASP A C 1
ATOM 1118 O O . ASP A 1 136 ? 31.837 6.001 -46.868 1.00 94.19 136 ASP A O 1
ATOM 1122 N N . HIS A 1 137 ? 29.779 5.166 -46.519 1.00 95.12 137 HIS A N 1
ATOM 1123 C CA . HIS A 1 137 ? 29.517 4.873 -47.923 1.00 95.12 137 HIS A CA 1
ATOM 1124 C C . HIS A 1 137 ? 29.451 6.140 -48.788 1.00 95.12 137 HIS A C 1
ATOM 1126 O O . HIS A 1 137 ? 30.054 6.184 -49.864 1.00 95.12 137 HIS A O 1
ATOM 1132 N N . GLU A 1 138 ? 28.743 7.175 -48.327 1.00 93.81 138 GLU A N 1
ATOM 1133 C CA . GLU A 1 138 ? 28.634 8.458 -49.030 1.00 93.81 138 GLU A CA 1
ATOM 1134 C C . GLU A 1 138 ? 29.995 9.166 -49.090 1.00 93.81 138 GLU A C 1
ATOM 1136 O O . GLU A 1 138 ? 30.382 9.657 -50.150 1.00 93.81 138 GLU A O 1
ATOM 1141 N N . HIS A 1 139 ? 30.757 9.151 -47.993 1.00 93.44 139 HIS A N 1
ATOM 1142 C CA . HIS A 1 139 ? 32.100 9.725 -47.931 1.00 93.44 139 HIS A CA 1
ATOM 1143 C C . HIS A 1 139 ? 33.064 9.014 -48.891 1.00 93.44 139 HIS A C 1
ATOM 1145 O O . HIS A 1 139 ? 33.812 9.671 -49.615 1.00 93.44 139 HIS A O 1
ATOM 1151 N N . ALA A 1 140 ? 33.033 7.678 -48.936 1.00 94.94 140 ALA A N 1
ATOM 1152 C CA . ALA A 1 140 ? 33.882 6.888 -49.826 1.00 94.94 140 ALA A CA 1
ATOM 1153 C C . ALA A 1 140 ? 33.525 7.066 -51.312 1.00 94.94 140 ALA A C 1
ATOM 1155 O O . ALA A 1 140 ? 34.419 7.065 -52.155 1.00 94.94 140 ALA A O 1
ATOM 1156 N N . SER A 1 141 ? 32.236 7.216 -51.634 1.00 94.50 141 SER A N 1
ATOM 1157 C CA . SER A 1 141 ? 31.764 7.288 -53.025 1.00 94.50 141 SER A CA 1
ATOM 1158 C C . SER A 1 141 ? 31.834 8.702 -53.604 1.00 94.50 141 SER A C 1
ATOM 1160 O O . SER A 1 141 ? 32.207 8.875 -54.761 1.00 94.50 141 SER A O 1
ATOM 1162 N N . ASN A 1 142 ? 31.478 9.713 -52.805 1.00 92.94 142 ASN A N 1
ATOM 1163 C CA . ASN A 1 142 ? 31.222 11.075 -53.280 1.00 92.94 142 ASN A CA 1
ATOM 1164 C C . ASN A 1 142 ? 32.113 12.138 -52.611 1.00 92.94 142 ASN A C 1
ATOM 1166 O O . ASN A 1 142 ? 31.992 13.322 -52.931 1.00 92.94 142 ASN A O 1
ATOM 1170 N N . GLY A 1 143 ? 33.006 11.750 -51.691 1.00 88.50 143 GLY A N 1
ATOM 1171 C CA . GLY A 1 143 ? 33.867 12.684 -50.965 1.00 88.50 143 GLY A CA 1
ATOM 1172 C C . GLY A 1 143 ? 33.052 13.691 -50.149 1.00 88.50 143 GLY A C 1
ATOM 1173 O O . GLY A 1 143 ? 32.140 13.319 -49.413 1.00 88.50 143 GLY A O 1
ATOM 1174 N N . GLN A 1 144 ? 33.362 14.985 -50.275 1.00 86.75 144 GLN A N 1
ATOM 1175 C CA . GLN A 1 144 ? 32.591 16.049 -49.624 1.00 86.75 144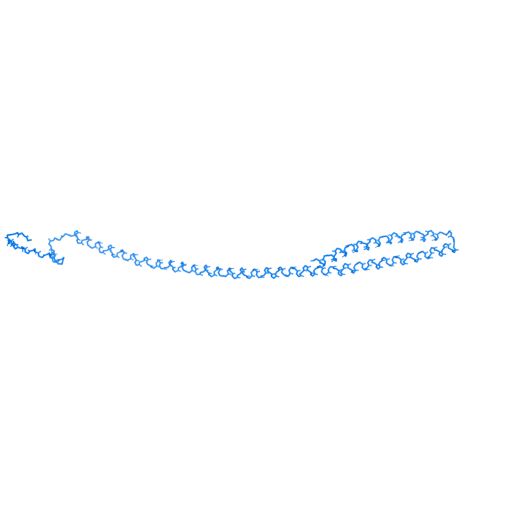 GLN A CA 1
ATOM 1176 C C . GLN A 1 144 ? 31.369 16.447 -50.465 1.00 86.75 144 GLN A C 1
ATOM 1178 O O . GLN A 1 144 ? 31.433 17.359 -51.288 1.00 86.75 144 GLN A O 1
ATOM 1183 N N . SER A 1 145 ? 30.240 15.772 -50.235 1.00 92.75 145 SER A N 1
ATOM 1184 C CA . SER A 1 145 ? 28.949 16.090 -50.858 1.00 92.75 145 SER A CA 1
ATOM 1185 C C . SER A 1 145 ? 28.020 16.859 -49.903 1.00 92.75 145 SER A C 1
ATOM 1187 O O . SER A 1 145 ? 28.118 16.748 -48.680 1.00 92.75 145 SER A O 1
ATOM 1189 N N . GLN A 1 146 ? 27.051 17.615 -50.440 1.00 91.62 146 GLN A N 1
ATOM 1190 C CA . GLN A 1 146 ? 25.981 18.214 -49.617 1.00 91.62 146 GLN A CA 1
ATOM 1191 C C . GLN A 1 146 ? 25.170 17.151 -48.861 1.00 91.62 146 GLN A C 1
ATOM 1193 O O . GLN A 1 146 ? 24.702 17.391 -47.748 1.00 91.62 146 GLN A O 1
ATOM 1198 N N . ARG A 1 147 ? 25.016 15.962 -49.451 1.00 91.88 147 ARG A N 1
ATOM 1199 C CA . ARG A 1 147 ? 24.326 14.836 -48.822 1.00 91.88 147 ARG A CA 1
ATOM 1200 C C . ARG A 1 147 ? 25.092 14.316 -47.607 1.00 91.88 147 ARG A C 1
ATOM 1202 O O . ARG A 1 147 ? 24.459 14.004 -46.604 1.00 91.88 147 ARG A O 1
ATOM 1209 N N . LEU A 1 148 ? 26.424 14.308 -47.655 1.00 92.19 148 LEU A N 1
ATOM 1210 C CA . LEU A 1 148 ? 27.257 13.941 -46.514 1.00 92.19 148 LEU A CA 1
ATOM 1211 C C . LEU A 1 148 ? 27.036 14.878 -45.315 1.00 92.19 148 LEU A C 1
ATOM 1213 O O . LEU A 1 148 ? 26.921 14.404 -44.189 1.00 92.19 148 LEU A O 1
ATOM 1217 N N . LEU A 1 149 ? 26.910 16.191 -45.548 1.00 92.50 149 LEU A N 1
ATOM 1218 C CA . LEU A 1 149 ? 26.602 17.163 -44.487 1.00 92.50 149 LEU A CA 1
ATOM 1219 C C . LEU A 1 149 ? 25.234 16.900 -43.844 1.00 92.50 149 LEU A C 1
ATOM 1221 O O . LEU A 1 149 ? 25.091 17.021 -42.629 1.00 92.50 149 LEU A O 1
ATOM 1225 N N . LYS A 1 150 ? 24.240 16.501 -44.646 1.00 93.50 150 LYS A N 1
ATOM 1226 C CA . LYS A 1 150 ? 22.917 16.126 -44.140 1.00 93.50 150 LYS A CA 1
ATOM 1227 C C . LYS A 1 150 ? 22.989 14.881 -43.250 1.00 93.50 150 LYS A C 1
ATOM 1229 O O . LYS A 1 150 ? 22.498 14.924 -42.128 1.00 93.50 150 LYS A O 1
ATOM 1234 N N . ILE A 1 151 ? 23.669 13.826 -43.707 1.00 92.44 151 ILE A N 1
ATOM 1235 C CA . ILE A 1 151 ? 23.869 12.596 -42.920 1.00 92.44 151 ILE A CA 1
ATOM 1236 C C . ILE A 1 151 ? 24.658 12.899 -41.636 1.00 92.44 151 ILE A C 1
ATOM 1238 O O . ILE A 1 151 ? 24.362 12.346 -40.582 1.00 92.44 151 ILE A O 1
ATOM 1242 N N . ALA A 1 152 ? 25.643 13.801 -41.689 1.00 91.81 152 ALA A N 1
ATOM 1243 C CA . ALA A 1 152 ? 26.391 14.226 -40.507 1.00 91.81 152 ALA A CA 1
ATOM 1244 C C . ALA A 1 152 ? 25.499 14.930 -39.469 1.00 91.81 152 ALA A C 1
ATOM 1246 O O . ALA A 1 152 ? 25.667 14.698 -38.273 1.00 91.81 152 ALA A O 1
ATOM 1247 N N . SER A 1 153 ? 24.545 15.755 -39.917 1.00 93.88 153 SER A N 1
ATOM 1248 C CA . SER A 1 153 ? 23.543 16.372 -39.038 1.00 93.88 153 SER A CA 1
ATOM 1249 C C . SER A 1 153 ? 22.622 15.322 -38.418 1.00 93.88 153 SER A C 1
ATOM 1251 O O . SER A 1 153 ? 22.495 15.286 -37.202 1.00 93.88 153 SER A O 1
ATOM 1253 N N . GLU A 1 154 ? 22.057 14.422 -39.229 1.00 94.06 154 GLU A N 1
ATOM 1254 C CA . GLU A 1 154 ? 21.183 13.333 -38.755 1.00 94.06 154 GLU A CA 1
ATOM 1255 C C . GLU A 1 154 ? 21.904 12.429 -37.744 1.00 94.06 154 GLU A C 1
ATOM 1257 O O . GLU A 1 154 ? 21.332 11.990 -36.752 1.00 94.06 154 GLU A O 1
ATOM 1262 N N . ARG A 1 155 ? 23.201 12.187 -37.955 1.00 93.06 155 ARG A N 1
ATOM 1263 C CA . ARG A 1 155 ? 24.037 11.416 -37.035 1.00 93.06 155 ARG A CA 1
ATOM 1264 C C . ARG A 1 155 ? 24.272 12.145 -35.712 1.00 93.06 155 ARG A C 1
ATOM 1266 O O . ARG A 1 155 ? 24.333 11.491 -34.676 1.00 93.06 155 ARG A O 1
ATOM 1273 N N . LYS A 1 156 ? 24.402 13.476 -35.728 1.00 93.62 156 LYS A N 1
ATOM 1274 C CA . LYS A 1 156 ? 24.457 14.277 -34.499 1.00 93.62 156 LYS A CA 1
ATOM 1275 C C . LYS A 1 156 ? 23.146 14.162 -33.722 1.00 93.62 156 LYS A C 1
ATOM 1277 O O . LYS A 1 156 ? 23.192 13.867 -32.534 1.00 93.62 156 LYS A O 1
ATOM 1282 N N . ASP A 1 157 ? 22.013 14.319 -34.401 1.00 92.81 157 ASP A N 1
ATOM 1283 C CA . ASP A 1 157 ? 20.693 14.181 -33.778 1.00 92.81 157 ASP A CA 1
ATOM 1284 C C . ASP A 1 157 ? 20.519 12.773 -33.174 1.00 92.81 157 ASP A C 1
ATOM 1286 O O . ASP A 1 157 ? 20.074 12.632 -32.036 1.00 92.81 157 ASP A O 1
ATOM 1290 N N . GLY A 1 158 ? 20.987 11.734 -33.876 1.00 93.62 158 GLY A N 1
ATOM 1291 C CA . GLY A 1 158 ? 21.020 10.363 -33.361 1.00 93.62 158 GLY A CA 1
ATOM 1292 C C . GLY A 1 158 ? 21.884 10.191 -32.104 1.00 93.62 158 GLY A C 1
ATOM 1293 O O . GLY A 1 158 ? 21.492 9.469 -31.191 1.00 93.62 158 GLY A O 1
ATOM 1294 N N . TYR A 1 159 ? 23.032 10.873 -31.998 1.00 93.62 159 TYR A N 1
ATOM 1295 C CA . TYR A 1 159 ? 23.831 10.858 -30.764 1.00 93.62 159 TYR A CA 1
ATOM 1296 C C . TYR A 1 159 ? 23.096 11.518 -29.590 1.00 93.62 159 TYR A C 1
ATOM 1298 O O . TYR A 1 159 ? 23.103 10.962 -28.490 1.00 93.62 159 TYR A O 1
ATOM 1306 N N . ASP A 1 160 ? 22.422 12.646 -29.825 1.00 94.62 160 ASP A N 1
ATOM 1307 C CA . ASP A 1 160 ? 21.619 13.325 -28.801 1.00 94.62 160 ASP A CA 1
ATOM 1308 C C . ASP A 1 160 ? 20.448 12.432 -28.331 1.00 94.62 160 ASP A C 1
ATOM 1310 O O . ASP A 1 160 ? 20.086 12.419 -27.150 1.00 94.62 160 ASP A O 1
ATOM 1314 N N . GLU A 1 161 ? 19.846 11.652 -29.235 1.00 94.62 161 GLU A N 1
ATOM 1315 C CA . GLU A 1 161 ? 18.814 10.662 -28.898 1.00 94.62 161 GLU A CA 1
ATOM 1316 C C . GLU A 1 161 ? 19.367 9.482 -28.086 1.00 94.62 161 GLU A C 1
ATOM 1318 O O . GLU A 1 161 ? 18.739 9.075 -27.104 1.00 94.62 161 GLU A O 1
ATOM 1323 N N . ILE A 1 162 ? 20.557 8.974 -28.428 1.00 96.19 162 ILE A N 1
ATOM 1324 C CA . ILE A 1 162 ? 21.248 7.932 -27.649 1.00 96.19 162 ILE A CA 1
ATOM 1325 C C . ILE A 1 162 ? 21.522 8.420 -26.225 1.00 96.19 162 ILE A C 1
ATOM 1327 O O . ILE A 1 162 ? 21.296 7.678 -25.269 1.00 96.19 162 ILE A O 1
ATOM 1331 N N . GLU A 1 163 ? 22.000 9.654 -26.058 1.00 95.81 163 GLU A N 1
ATOM 1332 C CA . GLU A 1 163 ? 22.282 10.227 -24.739 1.00 95.81 163 GLU A CA 1
ATOM 1333 C C . GLU A 1 163 ? 21.010 10.325 -23.882 1.00 95.81 163 GLU A C 1
ATOM 1335 O O . GLU A 1 163 ? 20.997 9.904 -22.718 1.00 95.81 163 GLU A O 1
ATOM 1340 N N . LYS A 1 164 ? 19.904 10.798 -24.472 1.00 95.81 164 LYS A N 1
ATOM 1341 C CA . LYS A 1 164 ? 18.595 10.850 -23.802 1.00 95.81 164 LYS A CA 1
ATOM 1342 C C . LYS A 1 164 ? 18.097 9.459 -23.409 1.00 95.81 164 LYS A C 1
ATOM 1344 O O . LYS A 1 164 ? 17.667 9.268 -22.270 1.00 95.81 164 LYS A O 1
ATOM 1349 N N . ALA A 1 165 ? 18.171 8.487 -24.318 1.00 95.44 165 ALA A N 1
ATOM 1350 C CA . ALA A 1 165 ? 17.744 7.114 -24.059 1.00 95.44 165 ALA A CA 1
ATOM 1351 C C . ALA A 1 165 ? 18.599 6.450 -22.964 1.00 95.44 165 ALA A C 1
ATOM 1353 O O . ALA A 1 165 ? 18.055 5.826 -22.053 1.00 95.44 165 ALA A O 1
ATOM 1354 N N . ASN A 1 166 ? 19.919 6.654 -22.986 1.00 96.00 166 ASN A N 1
ATOM 1355 C CA . ASN A 1 166 ? 20.827 6.178 -21.939 1.00 96.00 166 ASN A CA 1
ATOM 1356 C C . ASN A 1 166 ? 20.490 6.778 -20.571 1.00 96.00 166 ASN A C 1
ATOM 1358 O O . ASN A 1 166 ? 20.402 6.049 -19.584 1.00 96.00 166 ASN A O 1
ATOM 1362 N N . THR A 1 167 ? 20.246 8.089 -20.515 1.00 96.88 167 THR A N 1
ATOM 1363 C CA . THR A 1 167 ? 19.851 8.772 -19.274 1.00 96.88 167 THR A CA 1
ATOM 1364 C C . THR A 1 167 ? 18.545 8.191 -18.726 1.00 96.88 167 THR A C 1
ATOM 1366 O O . THR A 1 167 ? 18.443 7.875 -17.541 1.00 96.88 167 THR A O 1
ATOM 1369 N N . ALA A 1 168 ? 17.560 7.953 -19.596 1.00 95.12 168 ALA A N 1
ATOM 1370 C CA . ALA A 1 168 ? 16.288 7.354 -19.204 1.00 95.12 168 ALA A CA 1
ATOM 1371 C C . ALA A 1 168 ? 16.432 5.909 -18.688 1.00 95.12 168 ALA A C 1
ATOM 1373 O O . ALA A 1 168 ? 15.690 5.511 -17.781 1.00 95.12 168 ALA A O 1
ATOM 1374 N N . VAL A 1 169 ? 17.357 5.117 -19.245 1.00 96.44 169 VAL A N 1
ATOM 1375 C CA . VAL A 1 169 ? 17.684 3.773 -18.741 1.00 96.44 169 VAL A CA 1
ATOM 1376 C C . VAL A 1 169 ? 18.317 3.865 -17.357 1.00 96.44 169 VAL A C 1
ATOM 1378 O O . VAL A 1 169 ? 17.849 3.182 -16.450 1.00 96.44 169 VAL A O 1
ATOM 1381 N N . PHE A 1 170 ? 19.298 4.750 -17.171 1.00 95.94 170 PHE A N 1
ATOM 1382 C CA . PHE A 1 170 ? 19.964 4.944 -15.883 1.00 95.94 170 PHE A CA 1
ATOM 1383 C C . PHE A 1 170 ? 18.970 5.319 -14.772 1.00 95.94 170 PHE A C 1
ATOM 1385 O O . PHE A 1 170 ? 18.917 4.668 -13.730 1.00 95.94 170 PHE A O 1
ATOM 1392 N N . GLU A 1 171 ? 18.082 6.286 -15.025 1.00 94.88 171 GLU A N 1
ATOM 1393 C CA . GLU A 1 171 ? 17.027 6.649 -14.070 1.00 94.88 171 GLU A CA 1
ATOM 1394 C C . GLU A 1 171 ? 16.059 5.492 -13.763 1.00 94.88 171 GLU A C 1
ATOM 1396 O O . GLU A 1 171 ? 15.469 5.429 -12.680 1.00 94.88 171 GLU A O 1
ATOM 1401 N N . ALA A 1 172 ? 15.810 4.605 -14.734 1.00 93.88 172 ALA A N 1
ATOM 1402 C CA . ALA A 1 172 ? 14.953 3.439 -14.528 1.00 93.88 172 ALA A CA 1
ATOM 1403 C C . ALA A 1 172 ? 15.636 2.388 -13.651 1.00 93.88 172 ALA A C 1
ATOM 1405 O O . ALA A 1 172 ? 14.975 1.785 -12.804 1.00 93.88 172 ALA A O 1
ATOM 1406 N N . GLU A 1 173 ? 16.935 2.176 -13.855 1.00 93.81 173 GLU A N 1
ATOM 1407 C CA . GLU A 1 173 ? 17.754 1.257 -13.066 1.00 93.81 173 GLU A CA 1
ATOM 1408 C C . GLU A 1 173 ? 17.837 1.713 -11.611 1.00 93.81 173 GLU A C 1
ATOM 1410 O O . GLU A 1 173 ? 17.543 0.917 -10.724 1.00 93.81 173 GLU A O 1
ATOM 1415 N N . GLU A 1 174 ? 18.083 3.001 -11.359 1.00 93.88 174 GLU A N 1
ATOM 1416 C CA . GLU A 1 174 ? 18.110 3.559 -10.000 1.00 93.88 174 GLU A CA 1
ATOM 1417 C C . GLU A 1 174 ? 16.764 3.358 -9.273 1.00 93.88 174 GLU A C 1
ATOM 1419 O O . GLU A 1 174 ? 16.700 2.895 -8.129 1.00 93.88 174 GLU A O 1
ATOM 1424 N N . LYS A 1 175 ? 15.644 3.633 -9.959 1.00 91.94 175 LYS A N 1
ATOM 1425 C CA . LYS A 1 175 ? 14.293 3.416 -9.406 1.00 91.94 175 LYS A CA 1
ATOM 1426 C C . LYS A 1 175 ? 14.001 1.938 -9.151 1.00 91.94 175 LYS A C 1
ATOM 1428 O O . LYS A 1 175 ? 13.287 1.618 -8.196 1.00 91.94 175 LYS A O 1
ATOM 1433 N N . MET A 1 176 ? 14.510 1.045 -9.997 1.00 92.25 176 MET A N 1
ATOM 1434 C CA . MET A 1 176 ? 14.359 -0.395 -9.812 1.00 92.25 176 MET A CA 1
ATOM 1435 C C . MET A 1 176 ? 15.191 -0.896 -8.638 1.00 92.25 176 MET A C 1
ATOM 1437 O O . MET A 1 176 ? 14.662 -1.650 -7.828 1.00 92.25 176 MET A O 1
ATOM 1441 N N . GLU A 1 177 ? 16.440 -0.459 -8.514 1.00 90.69 177 GLU A N 1
ATOM 1442 C CA . GLU A 1 177 ? 17.328 -0.844 -7.420 1.00 90.69 177 GLU A CA 1
ATOM 1443 C C . GLU A 1 177 ? 16.728 -0.435 -6.070 1.00 90.69 177 GLU A C 1
ATOM 1445 O O . GLU A 1 177 ? 16.619 -1.253 -5.153 1.00 90.69 177 GLU A O 1
ATOM 1450 N N . ALA A 1 178 ? 16.199 0.789 -5.975 1.00 89.12 178 ALA A N 1
ATOM 1451 C CA . ALA A 1 178 ? 15.461 1.236 -4.798 1.00 89.12 178 ALA A CA 1
ATOM 1452 C C . ALA A 1 178 ? 14.228 0.355 -4.510 1.00 89.12 178 ALA A C 1
ATOM 1454 O O . ALA A 1 178 ? 13.918 0.052 -3.354 1.00 89.12 178 ALA A O 1
ATOM 1455 N N . ALA A 1 179 ? 13.494 -0.076 -5.540 1.00 87.25 179 ALA A N 1
ATOM 1456 C CA . ALA A 1 179 ? 12.356 -0.978 -5.373 1.00 87.25 179 ALA A CA 1
ATOM 1457 C C . ALA A 1 179 ? 12.780 -2.395 -4.948 1.00 87.25 179 ALA A C 1
ATOM 1459 O O . ALA A 1 179 ? 12.086 -3.016 -4.144 1.00 87.25 179 ALA A O 1
ATOM 1460 N N . GLU A 1 180 ? 13.916 -2.891 -5.436 1.00 86.62 180 GLU A N 1
ATOM 1461 C CA . GLU A 1 180 ? 14.480 -4.193 -5.077 1.00 86.62 180 GLU A CA 1
ATOM 1462 C C . GLU A 1 180 ? 14.939 -4.223 -3.618 1.00 86.62 180 GLU A C 1
ATOM 1464 O O . GLU A 1 180 ? 14.580 -5.137 -2.874 1.00 86.62 180 GLU A O 1
ATOM 1469 N N . GLN A 1 181 ? 15.616 -3.170 -3.155 1.00 85.44 181 GLN A N 1
ATOM 1470 C CA . GLN A 1 181 ? 15.978 -3.030 -1.743 1.00 85.44 181 GLN A CA 1
ATOM 1471 C C . GLN A 1 181 ? 14.742 -3.029 -0.830 1.00 85.44 181 GLN A C 1
ATOM 1473 O O . GLN A 1 181 ? 14.746 -3.670 0.219 1.00 85.44 181 GLN A O 1
ATOM 1478 N N . ASN A 1 182 ? 13.647 -2.387 -1.252 1.00 80.88 182 ASN A N 1
ATOM 1479 C CA . ASN A 1 182 ? 12.380 -2.387 -0.510 1.00 80.88 182 ASN A CA 1
ATOM 1480 C C . ASN A 1 182 ? 11.685 -3.763 -0.451 1.00 80.88 182 ASN A C 1
ATOM 1482 O O . ASN A 1 182 ? 10.830 -3.971 0.411 1.00 80.88 182 ASN A O 1
ATOM 1486 N N . LEU A 1 183 ? 11.997 -4.694 -1.360 1.00 78.62 183 LEU A N 1
ATOM 1487 C CA . LEU A 1 183 ? 11.476 -6.069 -1.322 1.00 78.62 183 LEU A CA 1
ATOM 1488 C C . LEU A 1 183 ? 12.243 -6.962 -0.347 1.00 78.62 183 LEU A C 1
ATOM 1490 O O . LEU A 1 183 ? 11.679 -7.939 0.146 1.00 78.62 183 LEU A O 1
ATOM 1494 N N . LEU A 1 184 ? 13.519 -6.650 -0.115 1.00 74.00 184 LEU A N 1
ATOM 1495 C CA . LEU A 1 184 ? 14.416 -7.416 0.749 1.00 74.00 184 LEU A CA 1
ATOM 1496 C C . LEU A 1 184 ? 14.288 -7.036 2.239 1.00 74.00 184 LEU A C 1
ATOM 1498 O O . LEU A 1 184 ? 14.800 -7.768 3.085 1.00 74.00 184 LEU A O 1
ATOM 1502 N N . GLN A 1 185 ? 13.598 -5.931 2.555 1.00 63.44 185 GLN A N 1
ATOM 1503 C CA . GLN A 1 185 ? 13.306 -5.436 3.913 1.00 63.44 185 GLN A CA 1
ATOM 1504 C C . GLN A 1 185 ? 11.922 -5.857 4.426 1.00 63.44 185 GLN A C 1
ATOM 1506 O O . GLN A 1 185 ? 11.828 -6.285 5.597 1.00 63.44 185 GLN A O 1
#

Radius of gyration: 59.89 Å; Cα contacts (8 Å, |Δi|>4): 51; chains: 1; bounding box: 97×35×176 Å

Nearest PDB structures (foldseek):
  8to0-assembly1_g  TM=8.838E-01  e=4.864E+00  Mus musculus
  7rro-assembly1_B3  TM=5.061E-01  e=3.323E+00  Bos taurus
  8otz-assembly1_Cv  TM=4.868E-01  e=5.885E+00  Bos taurus

Foldseek 3Di:
DDPPPDDDDDDDDDDDDDPVPPDDDDPPVVVVVVVVVVVVVVVVVVVVVVVCVVVVVVVVVVVVVVVVVVVVVVVVVVVVVVVVVVVVVVVVVVVVVVVLVVLVVVLVVLVVVLVVLVVVLVVLVVVLVVLVVVLVVCCVPPNDDPVNVVSVVVNVVSVVVNVVSVVVSVVSVVVNVVSVVVNVD

pLDDT: mean 86.24, std 14.44, range [42.81, 98.19]

Secondary structure (DSSP, 8-state):
--TT------PPPPP---GGG-------HHHHHHHHHHHHHHHHHHHHHHHHHHHHHHHHHHHHHHHHHHHHHHHHHHHHHHHHHHHHHHHHHHHHHHHHHHHHHHHHHHHHHHHHHHHHHHHHHHHHHHHHHHHHHHHHHHSS-HHHHHHHHHHHHHHHHHHHHHHHHHHHHHHHHHHHHHHH-

Solvent-accessible surface area (backbone atoms only — not comparable to full-atom values): 10470 Å² total; per-residue (Å²): 139,66,102,72,78,76,79,76,81,80,74,78,75,78,79,80,76,60,88,87,75,71,74,90,84,70,95,51,65,68,61,58,50,50,53,51,50,53,54,51,51,53,50,53,52,54,49,53,53,60,63,46,49,61,56,56,51,50,53,51,51,52,53,53,50,51,52,53,52,50,53,53,52,51,53,51,51,52,52,53,52,52,52,52,55,53,49,50,54,52,48,54,52,50,52,51,53,50,51,56,46,52,51,61,56,51,46,61,55,46,51,49,54,33,50,50,38,49,49,51,36,54,49,49,50,52,52,41,54,50,47,50,51,51,41,54,52,42,39,73,74,59,48,94,39,76,64,45,55,52,46,53,50,54,46,48,54,41,50,56,50,43,52,53,33,50,52,54,33,53,59,34,50,55,56,39,52,57,46,52,56,62,65,78,109

Sequence (185 aa):
MDRAGNTLPIRERPPLKSPENRGDTVKDGTISDLRKQILELKKRLKQQEIEKLPLCMRRSNEVQHLYKAASRSTDQLQRSRKTVLENVKVLSFIHKKVKDRERRSKYPELKAAMLERKLDLANVLRDSDQLHKCYDHEHASNGQSQRLLKIASERKDGYDEIEKANTAVFEAEEKMEAAEQNLLQ

Mean predicted aligned error: 15.85 Å